Protein AF-A0AAE1GRI9-F1 (afdb_monomer_lite)

InterPro domains:
  IPR001873 Epithelial sodium channel [PF00858] (39-235)

Structure (mmCIF, N/CA/C/O backbone):
data_AF-A0AAE1GRI9-F1
#
_entry.id   AF-A0AAE1GRI9-F1
#
loop_
_a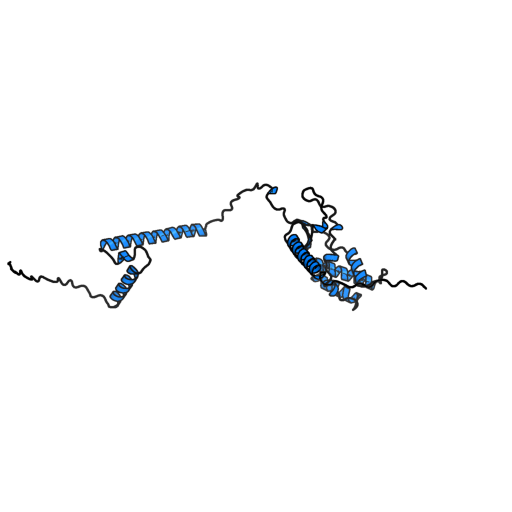tom_site.group_PDB
_atom_site.id
_atom_site.type_symbol
_atom_site.label_atom_id
_atom_site.label_alt_id
_atom_site.label_comp_id
_atom_site.label_asym_id
_atom_site.label_entity_id
_atom_site.label_seq_id
_atom_site.pdbx_PDB_ins_code
_atom_site.Cartn_x
_atom_site.Cartn_y
_atom_site.Cartn_z
_atom_site.occupancy
_atom_site.B_iso_or_equiv
_atom_site.auth_seq_id
_atom_site.auth_comp_id
_atom_site.auth_asym_id
_atom_site.auth_atom_id
_atom_site.pdbx_PDB_model_num
ATOM 1 N N . MET A 1 1 ? -82.410 37.259 65.490 1.00 34.84 1 MET A N 1
ATOM 2 C CA . MET A 1 1 ? -82.392 36.253 66.581 1.00 34.84 1 MET A CA 1
ATOM 3 C C . MET A 1 1 ? -80.928 35.938 66.866 1.00 34.84 1 MET A C 1
ATOM 5 O O . MET A 1 1 ? -80.253 35.545 65.931 1.00 34.84 1 MET A O 1
ATOM 9 N N . LYS A 1 2 ? -80.348 36.477 67.956 1.00 32.28 2 LYS A N 1
ATOM 10 C CA . LYS A 1 2 ? -80.101 35.791 69.258 1.00 32.28 2 LYS A CA 1
ATOM 11 C C . LYS A 1 2 ? -79.218 34.543 69.047 1.00 32.28 2 LYS A C 1
ATOM 13 O O . LYS A 1 2 ? -79.651 33.685 68.299 1.00 32.28 2 LYS A O 1
ATOM 18 N N . THR A 1 3 ? -78.012 34.342 69.590 1.00 33.47 3 THR A N 1
ATOM 19 C CA . THR A 1 3 ? -77.281 34.769 70.816 1.00 33.47 3 THR A CA 1
ATOM 20 C C . THR A 1 3 ? -75.838 34.220 70.656 1.00 33.47 3 THR A C 1
ATOM 22 O O . THR A 1 3 ? -75.689 33.159 70.067 1.00 33.47 3 THR A O 1
ATOM 25 N N . ALA A 1 4 ? -74.743 34.943 70.916 1.00 38.53 4 ALA A N 1
ATOM 26 C CA . ALA A 1 4 ? -74.095 35.268 72.199 1.00 38.53 4 ALA A CA 1
ATOM 27 C C . ALA A 1 4 ? -73.334 34.110 72.900 1.00 38.53 4 ALA A C 1
ATOM 29 O O . ALA A 1 4 ? -73.868 33.021 73.061 1.00 38.53 4 ALA A O 1
ATOM 30 N N . PHE A 1 5 ? -72.147 34.477 73.407 1.00 33.88 5 PHE A N 1
ATOM 31 C CA . PHE A 1 5 ? -71.415 34.011 74.599 1.00 33.88 5 PHE A CA 1
ATOM 32 C C . PHE A 1 5 ? -70.014 33.382 74.467 1.00 33.88 5 PHE A C 1
ATOM 34 O O . PHE A 1 5 ? -69.748 32.419 73.759 1.00 33.88 5 PHE A O 1
ATOM 41 N N . THR A 1 6 ? -69.136 34.027 75.231 1.00 41.62 6 THR A N 1
ATOM 42 C CA . THR A 1 6 ? -67.707 33.893 75.494 1.00 41.62 6 THR A CA 1
ATOM 43 C C . THR A 1 6 ? -67.390 32.734 76.449 1.00 41.62 6 THR A C 1
ATOM 45 O O . THR A 1 6 ? -68.240 32.371 77.256 1.00 41.62 6 THR A O 1
ATOM 48 N N . ASN A 1 7 ? -66.142 32.236 76.467 1.00 33.84 7 ASN A N 1
ATOM 49 C CA . ASN A 1 7 ? -65.236 32.395 77.623 1.00 33.84 7 ASN A CA 1
ATOM 50 C C . ASN A 1 7 ? -63.889 31.655 77.497 1.00 33.84 7 ASN A C 1
ATOM 52 O O . ASN A 1 7 ? -63.782 30.547 76.985 1.00 33.84 7 ASN A O 1
ATOM 56 N N . ASN A 1 8 ? -62.881 32.355 78.026 1.00 36.88 8 ASN A N 1
ATOM 57 C CA . ASN A 1 8 ? -61.507 31.985 78.362 1.00 36.88 8 ASN A CA 1
ATOM 58 C C . ASN A 1 8 ? -61.316 30.595 78.982 1.00 36.88 8 ASN A C 1
ATOM 60 O O . ASN A 1 8 ? -62.133 30.197 79.801 1.00 36.88 8 ASN A O 1
ATOM 64 N N . LEU A 1 9 ? -60.129 30.003 78.773 1.00 38.69 9 LEU A N 1
ATOM 65 C CA . LEU A 1 9 ? -59.354 29.333 79.831 1.00 38.69 9 LEU A CA 1
ATOM 66 C C . LEU A 1 9 ? -57.844 29.293 79.489 1.00 38.69 9 LEU A C 1
ATOM 68 O O . LEU A 1 9 ? -57.375 28.546 78.637 1.00 38.69 9 LEU A O 1
ATOM 72 N N . SER A 1 10 ? -57.113 30.146 80.213 1.00 33.69 10 SER A N 1
ATOM 73 C CA . SER A 1 10 ? -55.771 29.952 80.793 1.00 33.69 10 SER A CA 1
ATOM 74 C C . SER A 1 10 ? -54.582 29.505 79.924 1.00 33.69 10 SER A C 1
ATOM 76 O O . SER A 1 10 ? -54.292 28.329 79.723 1.00 33.69 10 SER A O 1
ATOM 78 N N . ARG A 1 11 ? -53.756 30.510 79.608 1.00 36.38 11 ARG A N 1
ATOM 79 C CA . ARG A 1 11 ? -52.310 30.437 79.358 1.00 36.38 11 ARG A CA 1
ATOM 80 C C . ARG A 1 11 ? -51.592 29.850 80.592 1.00 36.38 11 ARG A C 1
ATOM 82 O O . ARG A 1 11 ? -51.484 30.526 81.609 1.00 36.38 11 ARG A O 1
ATOM 89 N N . VAL A 1 12 ? -51.062 28.630 80.484 1.00 40.25 12 VAL A N 1
ATOM 90 C CA . VAL A 1 12 ? -50.095 28.052 81.439 1.00 40.25 12 VAL A CA 1
ATOM 91 C C . VAL A 1 12 ? -48.697 28.127 80.812 1.00 40.25 12 VAL A C 1
ATOM 93 O O . VAL A 1 12 ? -48.494 27.554 79.741 1.00 40.25 12 VAL A O 1
ATOM 96 N N . PRO A 1 13 ? -47.712 28.817 81.414 1.00 44.78 13 PRO A N 1
ATOM 97 C CA . PRO A 1 13 ? -46.336 28.771 80.949 1.00 44.78 13 PRO A CA 1
ATOM 98 C C . PRO A 1 13 ? -45.621 27.610 81.647 1.00 44.78 13 PRO A C 1
ATOM 100 O O . PRO A 1 13 ? -45.574 27.555 82.872 1.00 44.78 13 PRO A O 1
ATOM 103 N N . SER A 1 14 ? -45.020 26.683 80.900 1.00 34.31 14 SER A N 1
ATOM 104 C CA . SER A 1 14 ? -44.100 25.723 81.514 1.00 34.31 14 SER A CA 1
ATOM 105 C C . SER A 1 14 ? -42.937 25.373 80.591 1.00 34.31 14 SER A C 1
ATOM 107 O O . SER A 1 14 ? -43.039 24.556 79.686 1.00 34.31 14 SER A O 1
ATOM 109 N N . LYS A 1 15 ? -41.824 26.049 80.898 1.00 37.50 15 LYS A N 1
ATOM 110 C CA . LYS A 1 15 ? -40.441 25.558 80.871 1.00 37.50 15 LYS A CA 1
ATOM 111 C C . LYS A 1 15 ? -39.858 25.198 79.497 1.00 37.50 15 LYS A C 1
ATOM 113 O O . LYS A 1 15 ? -39.837 24.051 79.069 1.00 37.50 15 LYS A O 1
ATOM 118 N N . ARG A 1 16 ? -39.204 26.199 78.888 1.00 39.38 16 ARG A N 1
ATOM 119 C CA . ARG A 1 16 ? -38.030 25.967 78.032 1.00 39.38 16 ARG A CA 1
ATOM 120 C C . ARG A 1 16 ? -36.959 25.278 78.876 1.00 39.38 16 ARG A C 1
ATOM 122 O O . ARG A 1 16 ? -36.335 25.916 79.720 1.00 39.38 16 ARG A O 1
ATOM 129 N N . LEU A 1 17 ? -36.759 23.987 78.640 1.00 39.84 17 LEU A N 1
ATOM 130 C CA . LEU A 1 17 ? -35.569 23.281 79.088 1.00 39.84 17 LEU A CA 1
ATOM 131 C C . LEU A 1 17 ? -34.398 23.776 78.222 1.00 39.84 17 LEU A C 1
ATOM 133 O O . LEU A 1 17 ? -34.296 23.451 77.039 1.00 39.84 17 LEU A O 1
ATOM 137 N N . LEU A 1 18 ? -33.560 24.634 78.798 1.00 44.72 18 LEU A N 1
ATOM 138 C CA . LEU A 1 18 ? -32.264 25.012 78.243 1.00 44.72 18 LEU A CA 1
ATOM 139 C C . LEU A 1 18 ? -31.344 23.790 78.319 1.00 44.72 18 LEU A C 1
ATOM 141 O O . LEU A 1 18 ? -30.742 23.523 79.354 1.00 44.72 18 LEU A O 1
ATOM 145 N N . VAL A 1 19 ? -31.230 23.047 77.219 1.00 45.47 19 VAL A N 1
ATOM 146 C CA . VAL A 1 19 ? -30.091 22.149 77.019 1.00 45.47 19 VAL A CA 1
ATOM 147 C C . VAL A 1 19 ? -28.941 23.012 76.510 1.00 45.47 19 VAL A C 1
ATOM 149 O O . VAL A 1 19 ? -28.978 23.532 75.394 1.00 45.47 19 VAL A O 1
ATOM 152 N N . ALA A 1 20 ? -27.948 23.213 77.373 1.00 45.78 20 ALA A N 1
ATOM 153 C CA . ALA A 1 20 ? -26.703 23.894 77.062 1.00 45.78 20 ALA A CA 1
ATOM 154 C C . ALA A 1 20 ? -25.915 23.085 76.016 1.00 45.78 20 ALA A C 1
ATOM 156 O O . ALA A 1 20 ? -25.218 22.129 76.342 1.00 45.78 20 ALA A O 1
ATOM 157 N N . GLY A 1 21 ? -26.053 23.458 74.745 1.00 44.19 21 GLY A N 1
ATOM 158 C CA . GLY A 1 21 ? -25.201 22.989 73.657 1.00 44.19 21 GLY A CA 1
ATOM 159 C C . GLY A 1 21 ? -24.159 24.051 73.325 1.00 44.19 21 GLY A C 1
ATOM 160 O O . GLY A 1 21 ? -24.510 25.195 73.041 1.00 44.19 21 GLY A O 1
ATOM 161 N N . ILE A 1 22 ? -22.882 23.674 73.366 1.00 57.84 22 ILE A N 1
ATOM 162 C CA . ILE A 1 22 ? -21.733 24.485 72.943 1.00 57.84 22 ILE A CA 1
ATOM 163 C C . ILE A 1 22 ? -22.040 25.107 71.572 1.00 57.84 22 ILE A C 1
ATOM 165 O O . ILE A 1 22 ? -22.245 24.393 70.590 1.00 57.84 22 ILE A O 1
ATOM 169 N N . LEU A 1 23 ? -22.102 26.441 71.503 1.00 59.53 23 LEU A N 1
ATOM 170 C CA . LEU A 1 23 ? -22.376 27.157 70.258 1.00 59.53 23 LEU A CA 1
ATOM 171 C C . LEU A 1 23 ? -21.264 26.851 69.237 1.00 59.53 23 LEU A C 1
ATOM 173 O O . LEU A 1 23 ? -20.102 27.173 69.497 1.00 59.53 23 LEU A O 1
ATOM 177 N N . PRO A 1 24 ? -21.581 26.276 68.061 1.00 62.00 24 PRO A N 1
ATOM 178 C CA . PRO A 1 24 ? -20.570 25.946 67.068 1.00 62.00 24 PRO A CA 1
ATOM 179 C C . PRO A 1 24 ? -19.860 27.212 66.571 1.00 62.00 24 PRO A C 1
ATOM 181 O O . PRO A 1 24 ? -20.481 28.263 66.343 1.00 62.00 24 PRO A O 1
ATOM 184 N N . SER A 1 25 ? -18.541 27.114 66.387 1.00 76.44 25 SER A N 1
ATOM 185 C CA . SER A 1 25 ? -17.711 28.206 65.868 1.00 76.44 25 SER A CA 1
ATOM 186 C C . SER A 1 25 ? -18.260 28.726 64.529 1.00 76.44 25 SER A C 1
ATOM 188 O O . SER A 1 25 ? -18.946 28.006 63.796 1.00 76.44 25 SER A O 1
ATOM 190 N N . LYS A 1 26 ? -17.978 29.991 64.176 1.00 77.81 26 LYS A N 1
ATOM 191 C CA . LYS A 1 26 ? -18.446 30.593 62.905 1.00 77.81 26 LYS A CA 1
ATOM 192 C C . LYS A 1 26 ? -18.099 29.723 61.683 1.00 77.81 26 LYS A C 1
ATOM 194 O O . LYS A 1 26 ? -18.884 29.651 60.743 1.00 77.81 26 LYS A O 1
ATOM 199 N N . ARG A 1 27 ? -16.969 29.006 61.738 1.00 76.12 27 ARG A N 1
ATOM 200 C CA . ARG A 1 27 ? -16.514 28.071 60.697 1.00 76.12 27 ARG A CA 1
ATOM 201 C C . ARG A 1 27 ? -17.397 26.824 60.578 1.00 76.12 27 ARG A C 1
ATOM 203 O O . ARG A 1 27 ? -17.723 26.431 59.466 1.00 76.12 27 ARG A O 1
ATOM 210 N N . ILE A 1 28 ? -17.844 26.241 61.692 1.00 78.94 28 ILE A N 1
ATOM 211 C CA . ILE A 1 28 ? -18.720 25.055 61.679 1.00 78.94 28 ILE A CA 1
ATOM 212 C C . ILE A 1 28 ? -20.087 25.399 61.078 1.00 78.94 28 ILE A C 1
ATOM 214 O O . ILE A 1 28 ? -20.601 24.648 60.254 1.00 78.94 28 ILE A O 1
ATOM 218 N N . ARG A 1 29 ? -20.644 26.567 61.418 1.00 77.06 29 ARG A N 1
ATOM 219 C CA . ARG A 1 29 ? -21.897 27.048 60.811 1.00 77.06 29 ARG A CA 1
ATOM 220 C C . ARG A 1 29 ? -21.764 27.284 59.307 1.00 77.06 29 ARG A C 1
ATOM 222 O O . ARG A 1 29 ? -22.663 26.920 58.557 1.00 77.06 29 ARG A O 1
ATOM 229 N N . ALA A 1 30 ? -20.636 27.836 58.857 1.00 80.19 30 ALA A N 1
ATOM 230 C CA . ALA A 1 30 ? -20.363 27.991 57.430 1.00 80.19 30 ALA A CA 1
ATOM 231 C C . ALA A 1 30 ? -20.306 26.631 56.708 1.00 80.19 30 ALA A C 1
ATOM 233 O O . ALA A 1 30 ? -20.956 26.460 55.680 1.00 80.19 30 ALA A O 1
ATOM 234 N N . LEU A 1 31 ? -19.614 25.639 57.279 1.00 81.81 31 LEU A N 1
ATOM 235 C CA . LEU A 1 31 ? -19.540 24.283 56.721 1.00 81.81 31 LEU A CA 1
ATOM 236 C C . LEU A 1 31 ? -20.901 23.579 56.688 1.00 81.81 31 LEU A C 1
ATOM 238 O O . LEU A 1 31 ? -21.229 22.924 55.702 1.00 81.81 31 LEU A O 1
ATOM 242 N N . GLN A 1 32 ? -21.718 23.745 57.728 1.00 79.38 32 GLN A N 1
ATOM 243 C CA . GLN A 1 32 ? -23.078 23.200 57.767 1.00 79.38 32 GLN A CA 1
ATOM 244 C C . GLN A 1 32 ? -23.964 23.805 56.673 1.00 79.38 32 GLN A C 1
ATOM 246 O O . GLN A 1 32 ? -24.693 23.073 56.004 1.00 79.38 32 GLN A O 1
ATOM 251 N N . ASN A 1 33 ? -23.863 25.116 56.442 1.00 81.56 33 ASN A N 1
ATOM 252 C CA . ASN A 1 33 ? -24.608 25.791 55.380 1.00 81.56 33 ASN A CA 1
ATOM 253 C C . ASN A 1 33 ? -24.173 25.314 53.987 1.00 81.56 33 ASN A C 1
ATOM 255 O O . ASN A 1 33 ? -25.025 25.060 53.136 1.00 81.56 33 ASN A O 1
ATOM 259 N N . ILE A 1 34 ? -22.866 25.129 53.775 1.00 84.62 34 ILE A N 1
ATOM 260 C CA . ILE A 1 34 ? -22.319 24.587 52.523 1.00 84.62 34 ILE A CA 1
ATOM 261 C C . ILE A 1 34 ? -22.803 23.148 52.309 1.00 84.62 34 ILE A C 1
ATOM 263 O O . ILE A 1 34 ? -23.343 22.835 51.250 1.00 84.62 34 ILE A O 1
ATOM 267 N N . GLY A 1 35 ? -22.688 22.284 53.323 1.00 81.12 35 GLY A N 1
ATOM 268 C CA . GLY A 1 35 ? -23.145 20.895 53.244 1.00 81.12 35 GLY A CA 1
ATOM 269 C C . GLY A 1 35 ? -24.645 20.783 52.963 1.00 81.12 35 GLY A C 1
ATOM 270 O O . GLY A 1 35 ? -25.065 19.971 52.138 1.00 81.12 35 GLY A O 1
ATOM 271 N N . HIS A 1 36 ? -25.457 21.645 53.577 1.00 80.44 36 HIS A N 1
ATOM 272 C CA . HIS A 1 36 ? -26.894 21.707 53.318 1.00 80.44 36 HIS A CA 1
ATOM 273 C C . HIS A 1 36 ? -27.213 22.192 51.894 1.00 80.44 36 HIS A C 1
ATOM 275 O O . HIS A 1 36 ? -28.142 21.678 51.267 1.00 80.44 36 HIS A O 1
ATOM 281 N N . GLY A 1 37 ? -26.439 23.142 51.360 1.00 82.69 37 GLY A N 1
ATOM 282 C CA . GLY A 1 37 ? -26.530 23.561 49.960 1.00 82.69 37 GLY A CA 1
ATOM 283 C C . GLY A 1 37 ? -26.227 22.404 49.006 1.00 82.69 37 GLY A C 1
ATOM 284 O O . GLY A 1 37 ? -27.058 22.065 48.165 1.00 82.69 37 GLY A O 1
ATOM 285 N N . ILE A 1 38 ? -25.096 21.725 49.203 1.00 84.50 38 ILE A N 1
ATOM 286 C CA . ILE A 1 38 ? -24.682 20.584 48.375 1.00 84.50 38 ILE A CA 1
ATOM 287 C C . ILE A 1 38 ? -25.739 19.472 48.405 1.00 84.50 38 ILE A C 1
ATOM 289 O O . ILE A 1 38 ? -26.138 18.982 47.353 1.00 84.50 38 ILE A O 1
ATOM 293 N N . CYS A 1 39 ? -26.264 19.108 49.579 1.00 83.56 39 CYS A N 1
ATOM 294 C CA . CYS A 1 39 ? -27.285 18.061 49.671 1.00 83.56 39 CYS A CA 1
ATOM 295 C C . CYS A 1 39 ? -28.568 18.428 48.908 1.00 83.56 39 CYS A C 1
ATOM 297 O O . CYS A 1 39 ? -29.179 17.566 48.287 1.00 83.56 39 CYS A O 1
ATOM 299 N N . ASN A 1 40 ? -28.993 19.693 48.930 1.00 81.69 40 ASN A N 1
ATOM 300 C CA . ASN A 1 40 ? -30.268 20.085 48.326 1.00 81.69 40 ASN A CA 1
ATOM 301 C C . ASN A 1 40 ? -30.205 20.359 46.819 1.00 81.69 40 ASN A C 1
ATOM 303 O O . ASN A 1 40 ? -31.243 20.223 46.168 1.00 81.69 40 ASN A O 1
ATOM 307 N N . PHE A 1 41 ? -29.035 20.727 46.291 1.00 85.12 41 PHE A N 1
ATOM 308 C CA . PHE A 1 41 ? -28.852 21.109 44.884 1.00 85.12 41 PHE A CA 1
ATOM 309 C C . PHE A 1 41 ? -28.004 20.122 44.064 1.00 85.12 41 PHE A C 1
ATOM 311 O O . PHE A 1 41 ? -27.816 20.335 42.871 1.00 85.12 41 PHE A O 1
ATOM 318 N N . SER A 1 42 ? -27.490 19.046 44.667 1.00 86.50 42 SER A N 1
ATOM 319 C CA . SER A 1 42 ? -26.712 18.035 43.942 1.00 86.50 42 SER A CA 1
ATOM 320 C C . SER A 1 42 ? -27.580 17.176 43.016 1.00 86.50 42 SER A C 1
ATOM 322 O O . SER A 1 42 ? -28.715 16.826 43.346 1.00 86.50 42 SER A O 1
ATOM 324 N N . SER A 1 43 ? -27.005 16.784 41.877 1.00 89.12 43 SER A N 1
ATOM 325 C CA . SER A 1 43 ? -27.548 15.771 40.965 1.00 89.12 43 SER A CA 1
ATOM 326 C C . SER A 1 43 ? -27.311 14.334 41.450 1.00 89.12 43 SER A C 1
ATOM 328 O O . SER A 1 43 ? -27.870 13.398 40.880 1.00 89.12 43 SER A O 1
ATOM 330 N N . ILE A 1 44 ? -26.509 14.139 42.507 1.00 86.94 44 ILE A N 1
ATOM 331 C CA . ILE A 1 44 ? -26.239 12.820 43.091 1.00 86.94 44 ILE A CA 1
ATOM 332 C C . ILE A 1 44 ? -27.499 12.316 43.794 1.00 86.94 44 ILE A C 1
ATOM 334 O O . ILE A 1 44 ? -27.941 12.857 44.816 1.00 86.94 44 ILE A O 1
ATOM 338 N N . HIS A 1 45 ? -28.061 11.241 43.248 1.00 85.56 45 HIS A N 1
ATOM 339 C CA . HIS A 1 45 ? -29.223 10.572 43.812 1.00 85.56 45 HIS A CA 1
ATOM 340 C C . HIS A 1 45 ? -28.940 10.117 45.255 1.00 85.56 45 HIS A C 1
ATOM 342 O O . HIS A 1 45 ? -27.867 9.604 45.558 1.00 85.56 45 HIS A O 1
ATOM 348 N N . GLY A 1 46 ? -29.889 10.335 46.168 1.00 84.88 46 GLY A N 1
ATOM 349 C CA . GLY A 1 46 ? -29.725 10.006 47.590 1.00 84.88 46 GLY A CA 1
ATOM 350 C C . GLY A 1 46 ? -29.238 11.170 48.463 1.00 84.88 46 GLY A C 1
ATOM 351 O O . GLY A 1 46 ? -29.673 11.290 49.609 1.00 84.88 46 GLY A O 1
ATOM 352 N N . LEU A 1 47 ? -28.410 12.085 47.940 1.00 88.25 47 LEU A N 1
ATOM 353 C CA . LEU A 1 47 ? -27.741 13.108 48.763 1.00 88.25 47 LEU A CA 1
ATOM 354 C C . LEU A 1 47 ? -28.723 14.110 49.400 1.00 88.25 47 LEU A C 1
ATOM 356 O O . LEU A 1 47 ? -28.553 14.525 50.545 1.00 88.25 47 LEU A O 1
ATOM 360 N N . ARG A 1 48 ? -29.824 14.419 48.705 1.00 87.69 48 ARG A N 1
ATOM 361 C CA . ARG A 1 48 ? -30.925 15.259 49.214 1.00 87.69 48 ARG A CA 1
ATOM 362 C C . ARG A 1 48 ? -31.638 14.674 50.427 1.00 87.69 48 ARG A C 1
ATOM 364 O O . ARG A 1 48 ? -32.246 15.413 51.200 1.00 87.69 48 ARG A O 1
ATOM 371 N N . TYR A 1 49 ? -31.578 13.362 50.612 1.00 87.88 49 TYR A N 1
ATOM 372 C CA . TYR A 1 49 ? -32.217 12.701 51.743 1.00 87.88 49 TYR A CA 1
ATOM 373 C C . TYR A 1 49 ? -31.342 12.705 53.003 1.00 87.88 49 TYR A C 1
ATOM 375 O O . TYR A 1 49 ? -31.852 12.449 54.088 1.00 87.88 49 TYR A O 1
ATOM 383 N N . LEU A 1 50 ? -30.067 13.104 52.903 1.00 86.69 50 LEU A N 1
ATOM 384 C CA . LEU A 1 50 ? -29.208 13.337 54.070 1.00 86.69 50 LEU A CA 1
ATOM 385 C C . LEU A 1 50 ? -29.571 14.626 54.820 1.00 86.69 50 LEU A C 1
ATOM 387 O O . LEU A 1 50 ? -29.381 14.712 56.032 1.00 86.69 50 LEU A O 1
ATOM 391 N N . SER A 1 51 ? -30.127 15.626 54.125 1.00 82.88 51 SER A N 1
ATOM 392 C CA . SER A 1 51 ? -30.585 16.879 54.742 1.00 82.88 51 SER A CA 1
ATOM 393 C C . SER A 1 51 ? -32.038 16.814 55.234 1.00 82.88 51 SER A C 1
ATOM 395 O O . SER A 1 51 ? -32.445 17.627 56.068 1.00 82.88 51 SER A O 1
ATOM 397 N N . LYS A 1 52 ? -32.829 15.828 54.794 1.00 82.12 52 LYS A N 1
ATOM 398 C CA . LYS A 1 52 ? -34.276 15.724 55.063 1.00 82.12 52 LYS A CA 1
ATOM 399 C C . LYS A 1 52 ? -34.626 14.532 55.963 1.00 82.12 52 LYS A C 1
ATOM 401 O O . LYS A 1 52 ? -33.889 13.561 56.025 1.00 82.12 52 LYS A O 1
ATOM 406 N N . GLY A 1 53 ? -35.763 14.602 56.658 1.00 82.62 53 GLY A N 1
ATOM 407 C CA . GLY A 1 53 ? -36.299 13.484 57.449 1.00 82.62 53 GLY A CA 1
ATOM 408 C C . GLY A 1 53 ? -35.696 13.311 58.850 1.00 82.62 53 GLY A C 1
ATOM 409 O O . GLY A 1 53 ? -34.964 14.167 59.348 1.00 82.62 53 GLY A O 1
ATOM 410 N N . THR A 1 54 ? -36.061 12.204 59.502 1.00 90.38 54 THR A N 1
ATOM 411 C CA . THR A 1 54 ? -35.611 11.838 60.854 1.00 90.38 54 THR A CA 1
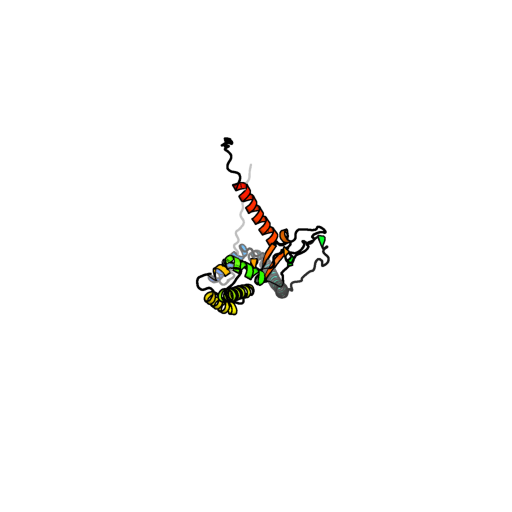ATOM 412 C C . THR A 1 54 ? -34.152 11.374 60.856 1.00 90.38 54 THR A C 1
ATOM 414 O O . THR A 1 54 ? -33.619 10.956 59.829 1.00 90.38 54 THR A O 1
ATOM 417 N N . THR A 1 55 ? -33.494 11.403 62.019 1.00 88.38 55 THR A N 1
ATOM 418 C CA . THR A 1 55 ? -32.095 10.955 62.167 1.00 88.38 55 THR A CA 1
ATOM 419 C C . THR A 1 55 ? -31.881 9.525 61.661 1.00 88.38 55 THR A C 1
ATOM 421 O O . THR A 1 55 ? -30.888 9.261 60.989 1.00 88.38 55 THR A O 1
ATOM 424 N N . LEU A 1 56 ? -32.844 8.627 61.906 1.00 91.19 56 LEU A N 1
ATOM 425 C CA . LEU A 1 56 ? -32.804 7.251 61.407 1.00 91.19 56 LEU A CA 1
ATOM 426 C C . LEU A 1 56 ? -32.882 7.193 59.876 1.00 91.19 56 LEU A C 1
ATOM 428 O O . LEU A 1 56 ? -32.091 6.495 59.250 1.00 91.19 56 LEU A O 1
ATOM 432 N N . ALA A 1 57 ? -33.789 7.959 59.262 1.00 89.12 57 ALA A N 1
ATOM 433 C CA . ALA A 1 57 ? -33.906 8.005 57.807 1.00 89.12 57 ALA A CA 1
ATOM 434 C C . ALA A 1 57 ? -32.611 8.518 57.159 1.00 89.12 57 ALA A C 1
ATOM 436 O O . ALA A 1 57 ? -32.128 7.928 56.196 1.00 89.12 57 ALA A O 1
ATOM 437 N N . ARG A 1 58 ? -32.003 9.567 57.727 1.00 90.19 58 ARG A N 1
ATOM 438 C CA . ARG A 1 58 ? -30.719 10.110 57.255 1.00 90.19 58 ARG A CA 1
ATOM 439 C C . ARG A 1 58 ? -29.591 9.084 57.345 1.00 90.19 58 ARG A C 1
ATOM 441 O O . ARG A 1 58 ? -28.800 8.978 56.415 1.00 90.19 58 ARG A O 1
ATOM 448 N N . PHE A 1 59 ? -29.539 8.315 58.434 1.00 92.25 59 PHE A N 1
ATOM 449 C CA . PHE A 1 59 ? -28.559 7.243 58.600 1.00 92.25 59 PHE A CA 1
ATOM 450 C C . PHE A 1 59 ? -28.736 6.138 57.551 1.00 92.25 59 PHE A C 1
ATOM 452 O O . PHE A 1 59 ? -27.768 5.762 56.895 1.00 92.25 59 PHE A O 1
ATOM 459 N N . MET A 1 60 ? -29.972 5.679 57.329 1.00 93.00 60 MET A N 1
ATOM 460 C CA . MET A 1 60 ? -30.276 4.663 56.313 1.00 93.00 60 MET A CA 1
ATOM 461 C C . MET A 1 60 ? -29.904 5.132 54.901 1.00 93.00 60 MET A C 1
ATOM 463 O O . MET A 1 60 ? -29.303 4.376 54.141 1.00 93.00 60 MET A O 1
ATOM 467 N N . TRP A 1 61 ? -30.193 6.392 54.562 1.00 93.44 61 TRP A N 1
ATOM 468 C CA . TRP A 1 61 ? -29.777 6.979 53.286 1.00 93.44 61 TRP A CA 1
ATOM 469 C C . TRP A 1 61 ? -28.258 7.105 53.164 1.00 93.44 61 TRP A C 1
ATOM 471 O O . TRP A 1 61 ? -27.712 6.807 52.105 1.00 93.44 61 TRP A O 1
ATOM 481 N N . GLY A 1 62 ? -27.564 7.485 54.238 1.00 92.38 62 GLY A N 1
ATOM 482 C CA . GLY A 1 62 ? -26.100 7.511 54.268 1.00 92.38 62 GLY A CA 1
ATOM 483 C C . GLY A 1 62 ? -25.489 6.136 54.023 1.00 92.38 62 GLY A C 1
ATOM 484 O O . GLY A 1 62 ? -24.579 6.011 53.205 1.00 92.38 62 GLY A O 1
ATOM 485 N N . LEU A 1 63 ? -26.038 5.101 54.661 1.00 95.06 63 LEU A N 1
ATOM 486 C CA . LEU A 1 63 ? -25.605 3.722 54.462 1.00 95.06 63 LEU A CA 1
ATOM 487 C C . LEU A 1 63 ? -25.855 3.252 53.022 1.00 95.06 63 LEU A C 1
ATOM 489 O O . LEU A 1 63 ? -24.963 2.675 52.408 1.00 95.06 63 LEU A O 1
ATOM 493 N N . ALA A 1 64 ? -27.030 3.542 52.459 1.00 94.38 64 ALA A N 1
ATOM 494 C CA . ALA A 1 64 ? -27.359 3.182 51.081 1.00 94.38 64 ALA A CA 1
ATOM 495 C C . ALA A 1 64 ? -26.416 3.850 50.065 1.00 94.38 64 ALA A C 1
ATOM 497 O O . ALA A 1 64 ? -25.904 3.182 49.167 1.00 94.38 64 ALA A O 1
ATOM 498 N N . ILE A 1 65 ? -26.131 5.147 50.239 1.00 94.44 65 ILE A N 1
ATOM 499 C CA . ILE A 1 65 ? -25.177 5.880 49.394 1.00 94.44 65 ILE A CA 1
ATOM 500 C C . ILE A 1 65 ? -23.787 5.255 49.513 1.00 94.44 65 ILE A C 1
ATOM 502 O O . ILE A 1 65 ? -23.159 4.982 48.491 1.00 94.44 65 ILE A O 1
ATOM 506 N N . PHE A 1 66 ? -23.329 4.972 50.734 1.00 95.12 66 PHE A N 1
ATOM 507 C CA . PHE A 1 66 ? -22.022 4.362 50.966 1.00 95.12 66 PHE A CA 1
ATOM 508 C C . PHE A 1 66 ? -21.896 2.996 50.279 1.00 95.12 66 PHE A C 1
ATOM 510 O O . PHE A 1 66 ? -20.966 2.792 49.503 1.00 95.12 66 PHE A O 1
ATOM 517 N N . ILE A 1 67 ? -22.873 2.103 50.473 1.00 96.62 67 ILE A N 1
ATOM 518 C CA . ILE A 1 67 ? -22.900 0.783 49.825 1.00 96.62 67 ILE A CA 1
ATOM 519 C C . ILE A 1 67 ? -22.890 0.929 48.299 1.00 96.62 67 ILE A C 1
ATOM 521 O O . ILE A 1 67 ? -22.115 0.253 47.624 1.00 96.62 67 ILE A O 1
ATOM 525 N N . SER A 1 68 ? -23.706 1.834 47.747 1.00 95.88 68 SER A N 1
ATOM 526 C CA . SER A 1 68 ? -23.771 2.051 46.296 1.00 95.88 68 SER A CA 1
ATOM 527 C C . SER A 1 68 ? -22.454 2.580 45.715 1.00 95.88 68 SER A C 1
ATOM 529 O O . SER A 1 68 ? -22.019 2.124 44.655 1.00 95.88 68 SER A O 1
ATOM 531 N N . ALA A 1 69 ? -21.773 3.485 46.425 1.00 95.31 69 ALA A N 1
ATOM 532 C CA . ALA A 1 69 ? -20.483 4.027 46.016 1.00 95.31 69 ALA A CA 1
ATOM 533 C C . ALA A 1 69 ? -19.394 2.947 46.057 1.00 95.31 69 ALA A C 1
ATOM 535 O O . ALA A 1 69 ? -18.662 2.780 45.081 1.00 95.31 69 ALA A O 1
ATOM 536 N N . SER A 1 70 ? -19.329 2.162 47.138 1.00 97.06 70 SER A N 1
ATOM 537 C CA . SER A 1 70 ? -18.392 1.041 47.260 1.00 97.06 70 SER A CA 1
ATOM 538 C C . SER A 1 70 ? -18.611 -0.013 46.174 1.00 97.06 70 SER A C 1
ATOM 540 O O . SER A 1 70 ? -17.646 -0.445 45.546 1.00 97.06 70 SER A O 1
ATOM 542 N N . ALA A 1 71 ? -19.867 -0.382 45.901 1.00 97.50 71 ALA A N 1
ATOM 543 C CA . ALA A 1 71 ? -20.199 -1.310 44.825 1.00 97.50 71 ALA A CA 1
ATOM 544 C C . ALA A 1 71 ? -19.755 -0.763 43.461 1.00 97.50 71 ALA A C 1
ATOM 546 O O . ALA A 1 71 ? -19.108 -1.475 42.701 1.00 97.50 71 ALA A O 1
ATOM 547 N N . THR A 1 72 ? -20.030 0.514 43.176 1.00 97.00 72 THR A N 1
ATOM 548 C CA . THR A 1 72 ? -19.643 1.161 41.911 1.00 97.00 72 THR A CA 1
ATOM 549 C C . THR A 1 72 ? -18.129 1.155 41.708 1.00 97.00 72 THR A C 1
ATOM 551 O O . THR A 1 72 ? -17.661 0.802 40.629 1.00 97.00 72 THR A O 1
ATOM 554 N N . VAL A 1 73 ? -17.352 1.498 42.741 1.00 97.75 73 VAL A N 1
ATOM 555 C CA . VAL A 1 73 ? -15.882 1.456 42.678 1.00 97.75 73 VAL A CA 1
ATOM 556 C C . VAL A 1 73 ? -15.386 0.027 42.442 1.00 97.75 73 VAL A C 1
ATOM 558 O O . VAL A 1 73 ? -14.519 -0.181 41.596 1.00 97.75 73 VAL A O 1
ATOM 561 N N . GLY A 1 74 ? -15.969 -0.962 43.128 1.00 97.75 74 GLY A N 1
ATOM 562 C CA . GLY A 1 74 ? -15.651 -2.375 42.912 1.00 97.75 74 GLY A CA 1
ATOM 563 C C . GLY A 1 74 ? -15.931 -2.829 41.476 1.00 97.75 74 GLY A C 1
ATOM 564 O O . GLY A 1 74 ? -15.050 -3.392 40.827 1.00 97.75 74 GLY A O 1
ATOM 565 N N . PHE A 1 75 ? -17.120 -2.522 40.948 1.00 97.88 75 PHE A N 1
ATOM 566 C CA . PHE A 1 75 ? -17.489 -2.829 39.563 1.00 97.88 75 PHE A CA 1
ATOM 567 C C . PHE A 1 75 ? -16.574 -2.139 38.553 1.00 97.88 75 PHE A C 1
ATOM 569 O O . PHE A 1 75 ? -16.150 -2.777 37.593 1.00 97.88 75 PHE A O 1
ATOM 576 N N . MET A 1 76 ? -16.220 -0.871 38.775 1.00 97.62 76 MET A N 1
ATOM 577 C CA . MET A 1 76 ? -15.282 -0.167 37.900 1.00 97.62 76 MET A CA 1
ATOM 578 C C . MET A 1 76 ? -13.893 -0.798 37.909 1.00 97.62 76 MET A C 1
ATOM 580 O O . MET A 1 76 ? -13.271 -0.883 36.855 1.00 97.62 76 MET A O 1
ATOM 584 N N . GLY A 1 77 ? -13.426 -1.304 39.053 1.00 97.38 77 GLY A N 1
ATOM 585 C CA . GLY A 1 77 ? -12.183 -2.071 39.121 1.00 97.38 77 GLY A CA 1
ATOM 586 C C . GLY A 1 77 ? -12.226 -3.331 38.252 1.00 97.38 77 GLY A C 1
ATOM 587 O O . GLY A 1 77 ? -11.300 -3.574 37.485 1.00 97.38 77 GLY A O 1
ATOM 588 N N . VAL A 1 78 ? -13.322 -4.094 38.318 1.00 96.50 78 VAL A N 1
ATOM 589 C CA . VAL A 1 78 ? -13.518 -5.306 37.499 1.00 96.50 78 VAL A CA 1
ATOM 590 C C . VAL A 1 78 ? -13.635 -4.978 36.008 1.00 96.50 78 VAL A C 1
ATOM 592 O O . VAL A 1 78 ? -13.066 -5.673 35.171 1.00 96.50 78 VAL A O 1
ATOM 595 N N . LEU A 1 79 ? -14.356 -3.914 35.650 1.00 96.12 79 LEU A N 1
ATOM 596 C CA . LEU A 1 79 ? -14.467 -3.477 34.256 1.00 96.12 79 LEU A CA 1
ATOM 597 C C . LEU A 1 79 ? -13.128 -2.978 33.714 1.00 96.12 79 LEU A C 1
ATOM 599 O O . LEU A 1 79 ? -12.788 -3.269 32.571 1.00 96.12 79 LEU A O 1
ATOM 603 N N . TRP A 1 80 ? -12.358 -2.260 34.533 1.00 96.94 80 TRP A N 1
ATOM 604 C CA . TRP A 1 80 ? -11.025 -1.803 34.162 1.00 96.94 80 TRP A CA 1
ATOM 605 C C . TRP A 1 80 ? -10.088 -2.974 33.894 1.00 96.94 80 TRP A C 1
ATOM 607 O O . TRP A 1 80 ? -9.399 -2.968 32.878 1.00 96.94 80 TRP A O 1
ATOM 617 N N . THR A 1 81 ? -10.073 -3.990 34.762 1.00 95.69 81 THR A N 1
ATOM 618 C CA . THR A 1 81 ? -9.242 -5.173 34.523 1.00 95.69 81 THR A CA 1
ATOM 619 C C . THR A 1 81 ? -9.687 -5.898 33.264 1.00 95.69 81 THR A C 1
ATOM 621 O O . THR A 1 81 ? -8.837 -6.168 32.429 1.00 95.69 81 THR A O 1
ATOM 624 N N . LEU A 1 82 ? -10.992 -6.112 33.062 1.00 93.25 82 LEU A N 1
ATOM 625 C CA . LEU A 1 82 ? -11.522 -6.734 31.844 1.00 93.25 82 LEU A CA 1
ATOM 626 C C . LEU A 1 82 ? -11.151 -5.957 30.571 1.00 93.25 82 LEU A C 1
ATOM 628 O O . LEU A 1 82 ? -10.848 -6.566 29.552 1.00 93.25 82 LEU A O 1
ATOM 632 N N . TYR A 1 83 ? -11.168 -4.625 30.619 1.00 92.75 83 TYR A N 1
ATOM 633 C CA . TYR A 1 83 ? -10.760 -3.781 29.498 1.00 92.75 83 TYR A CA 1
ATOM 634 C C . TYR A 1 83 ? -9.245 -3.834 29.261 1.00 92.75 83 TYR A C 1
ATOM 636 O O . TYR A 1 83 ? -8.802 -3.963 28.125 1.00 92.75 83 TYR A O 1
ATOM 644 N N . ALA A 1 84 ? -8.447 -3.757 30.327 1.00 94.25 84 ALA A N 1
ATOM 645 C CA . ALA A 1 84 ? -6.990 -3.736 30.245 1.00 94.25 84 ALA A CA 1
ATOM 646 C C . ALA A 1 84 ? -6.386 -5.099 29.872 1.00 94.25 84 ALA A C 1
ATOM 648 O O . ALA A 1 84 ? -5.312 -5.143 29.275 1.00 94.25 84 ALA A O 1
ATOM 649 N N . THR A 1 85 ? -7.048 -6.202 30.231 1.00 94.12 85 THR A N 1
ATOM 650 C CA . THR A 1 85 ? -6.613 -7.571 29.910 1.00 94.12 85 THR A CA 1
ATOM 651 C C . THR A 1 85 ? -7.396 -8.199 28.763 1.00 94.12 85 THR A C 1
ATOM 653 O O . THR A 1 85 ? -7.050 -9.297 28.329 1.00 94.12 85 THR A O 1
ATOM 656 N N . GLY A 1 86 ? -8.443 -7.529 28.277 1.00 88.00 86 GLY A N 1
ATOM 657 C CA . GLY A 1 86 ? -9.269 -8.011 27.183 1.00 88.00 86 GLY A CA 1
ATOM 658 C C . GLY A 1 86 ? -8.445 -8.180 25.913 1.00 88.00 86 GLY A C 1
ATOM 659 O O . GLY A 1 86 ? -7.835 -7.235 25.416 1.00 88.00 86 GLY A O 1
ATOM 660 N N . THR A 1 87 ? -8.432 -9.397 25.380 1.00 83.00 87 THR A N 1
ATOM 661 C CA . THR A 1 87 ? -7.827 -9.710 24.091 1.00 83.00 87 THR A CA 1
ATOM 662 C C . THR A 1 87 ? -8.822 -9.438 22.976 1.00 83.00 87 THR A C 1
ATOM 664 O O . THR A 1 87 ? -10.015 -9.719 23.089 1.00 83.00 87 THR A O 1
ATOM 667 N N . THR A 1 88 ? -8.337 -8.882 21.869 1.00 87.25 88 THR A N 1
ATOM 668 C CA . THR A 1 88 ? -9.158 -8.729 20.670 1.00 87.25 88 THR A CA 1
ATOM 669 C C . THR A 1 88 ? -9.437 -10.105 20.077 1.00 87.25 88 THR A C 1
ATOM 671 O O . THR A 1 88 ? -8.548 -10.737 19.507 1.00 87.25 88 THR A O 1
ATOM 674 N N . GLU A 1 89 ? -10.684 -10.554 20.181 1.00 86.69 89 GLU A N 1
ATOM 675 C CA . GLU A 1 89 ? -11.135 -11.799 19.566 1.00 86.69 89 GLU A CA 1
ATOM 676 C C . GLU A 1 89 ? -11.440 -11.580 18.082 1.00 86.69 89 GLU A C 1
ATOM 678 O O . GLU A 1 89 ? -12.337 -10.816 17.710 1.00 86.69 89 GLU A O 1
ATOM 683 N N . VAL A 1 90 ? -10.713 -12.278 17.211 1.00 88.69 90 VAL A N 1
ATOM 684 C CA . VAL A 1 90 ? -10.982 -12.263 15.770 1.00 88.69 90 VAL A CA 1
ATOM 685 C C . VAL A 1 90 ? -11.942 -13.400 15.439 1.00 88.69 90 VAL A C 1
ATOM 687 O O . VAL A 1 90 ? -11.600 -14.577 15.538 1.00 88.69 90 VAL A O 1
ATOM 690 N N . ARG A 1 91 ? -13.157 -13.054 15.006 1.00 86.06 91 ARG A N 1
ATOM 691 C CA . ARG A 1 91 ? -14.147 -14.025 14.526 1.00 86.06 91 ARG A CA 1
ATOM 692 C C . ARG A 1 91 ? -14.144 -14.097 13.005 1.00 86.06 91 ARG A C 1
ATOM 694 O O . ARG A 1 91 ? -14.446 -13.119 12.328 1.00 86.06 91 ARG A O 1
ATOM 701 N N . ILE A 1 92 ? -13.870 -15.283 12.467 1.00 87.19 92 ILE A N 1
ATOM 702 C CA . ILE A 1 92 ? -14.003 -15.561 11.036 1.00 87.19 92 ILE A CA 1
ATOM 703 C C . ILE A 1 92 ? -15.471 -15.893 10.752 1.00 87.19 92 ILE A C 1
ATOM 705 O O . ILE A 1 92 ? -15.954 -16.955 11.134 1.00 87.19 92 ILE A O 1
ATOM 709 N N . LEU A 1 93 ? -16.190 -14.976 10.101 1.00 81.19 93 LEU A N 1
ATOM 710 C CA . LEU A 1 93 ? -17.614 -15.154 9.780 1.00 81.19 93 LEU A CA 1
ATOM 711 C C . LEU A 1 93 ? -17.844 -16.211 8.693 1.00 81.19 93 LEU A C 1
ATOM 713 O O . LEU A 1 93 ? -18.816 -16.956 8.747 1.00 81.19 93 LEU A O 1
ATOM 717 N N . SER A 1 94 ? -16.950 -16.283 7.706 1.00 80.94 94 SER A N 1
ATOM 718 C CA . SER A 1 94 ? -16.960 -17.323 6.679 1.00 80.94 94 SER A CA 1
ATOM 719 C C . SER A 1 94 ? -15.611 -17.381 5.971 1.00 80.94 94 SER A C 1
ATOM 721 O O . SER A 1 94 ? -15.051 -16.351 5.600 1.00 80.94 94 SER A O 1
ATOM 723 N N . THR A 1 95 ? -15.106 -18.593 5.749 1.00 77.75 95 THR A N 1
ATOM 724 C CA . THR A 1 95 ? -13.971 -18.869 4.851 1.00 77.75 95 THR A CA 1
ATOM 725 C C . THR A 1 95 ? -14.425 -19.302 3.457 1.00 77.75 95 THR A C 1
ATOM 727 O O . THR A 1 95 ? -13.598 -19.480 2.568 1.00 77.75 95 THR A O 1
ATOM 730 N N . ARG A 1 96 ? -15.736 -19.486 3.258 1.00 77.31 96 ARG A N 1
ATOM 731 C CA . ARG A 1 96 ? -16.341 -20.026 2.035 1.00 77.31 96 ARG A CA 1
ATOM 732 C C . ARG A 1 96 ? -17.355 -19.036 1.486 1.00 77.31 96 ARG A C 1
ATOM 734 O O . ARG A 1 96 ? -18.556 -19.289 1.481 1.00 77.31 96 ARG A O 1
ATOM 741 N N . VAL A 1 97 ? -16.856 -17.880 1.072 1.00 79.06 97 VAL A N 1
ATOM 742 C CA . VAL A 1 97 ? -17.631 -16.959 0.238 1.00 79.06 97 VAL A CA 1
ATOM 743 C C . VAL A 1 97 ? -17.456 -17.425 -1.207 1.00 79.06 97 VAL A C 1
ATOM 745 O O . VAL A 1 97 ? -16.322 -17.722 -1.597 1.00 79.06 97 VAL A O 1
ATOM 748 N N . PRO A 1 98 ? -18.534 -17.555 -1.993 1.00 81.50 98 PRO A N 1
ATOM 749 C CA . PRO A 1 98 ? -18.401 -17.947 -3.384 1.00 81.50 98 PRO A CA 1
ATOM 750 C C . PRO A 1 98 ? -17.576 -16.920 -4.167 1.00 81.50 98 PRO A C 1
ATOM 752 O O . PRO A 1 98 ? -17.656 -15.715 -3.940 1.00 81.50 98 PRO A O 1
ATOM 755 N N . VAL A 1 99 ? -16.782 -17.414 -5.116 1.00 75.69 99 VAL A N 1
ATOM 756 C CA . VAL A 1 99 ? -15.841 -16.594 -5.897 1.00 75.69 99 VAL A CA 1
ATOM 757 C C . VAL A 1 99 ? -16.562 -15.533 -6.737 1.00 75.69 99 VAL A C 1
ATOM 759 O O . VAL A 1 99 ? -16.015 -14.458 -6.948 1.00 75.69 99 VAL A O 1
ATOM 762 N N . TYR A 1 100 ? -17.801 -15.798 -7.163 1.00 78.81 100 TYR A N 1
ATOM 763 C CA . TYR A 1 100 ? -18.600 -14.869 -7.968 1.00 78.81 100 TYR A CA 1
ATOM 764 C C . TYR A 1 100 ? -19.103 -13.637 -7.194 1.00 78.81 100 TYR A C 1
ATOM 766 O O . TYR A 1 100 ? -19.430 -12.636 -7.823 1.00 78.81 100 TYR A O 1
ATOM 774 N N . ASP A 1 101 ? -19.117 -13.672 -5.856 1.00 82.38 101 ASP A N 1
ATOM 775 C CA . ASP A 1 101 ? -19.538 -12.536 -5.017 1.00 82.38 101 ASP A CA 1
ATOM 776 C C . ASP A 1 101 ? -18.373 -11.591 -4.670 1.00 82.38 101 ASP A C 1
ATOM 778 O O . ASP A 1 101 ? -18.547 -10.612 -3.939 1.00 82.38 101 ASP A O 1
ATOM 782 N N . ARG A 1 102 ? -17.154 -11.878 -5.147 1.00 83.81 102 ARG A N 1
ATOM 783 C CA . ARG A 1 102 ? -15.966 -11.063 -4.872 1.00 83.81 102 ARG A CA 1
ATOM 784 C C . ARG A 1 102 ? -15.531 -10.334 -6.139 1.00 83.81 102 ARG A C 1
ATOM 786 O O . ARG A 1 102 ? -15.396 -10.977 -7.179 1.00 83.81 102 ARG A O 1
ATOM 793 N N . PRO A 1 103 ? -15.256 -9.018 -6.062 1.00 87.69 103 PRO A N 1
ATOM 794 C CA . PRO A 1 103 ? -14.652 -8.328 -7.186 1.00 87.69 103 PRO A CA 1
ATOM 795 C C . PRO A 1 103 ? -13.309 -8.987 -7.481 1.00 87.69 103 PRO A C 1
ATOM 797 O O . PRO A 1 103 ? -12.544 -9.317 -6.566 1.00 87.69 103 PRO A O 1
ATOM 800 N N . PHE A 1 104 ? -13.033 -9.195 -8.763 1.00 89.12 104 PHE A N 1
ATOM 801 C CA . PHE A 1 104 ? -11.721 -9.659 -9.171 1.00 89.12 104 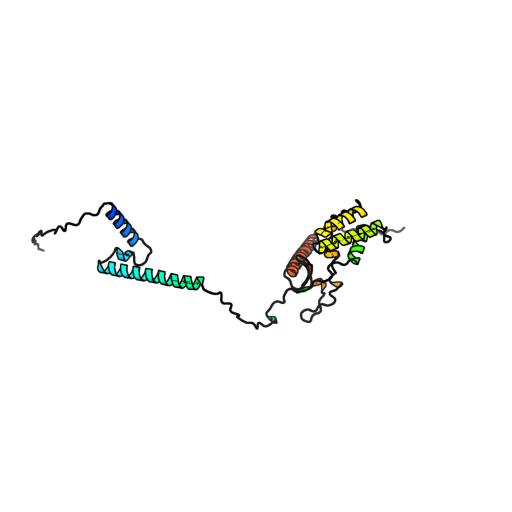PHE A CA 1
ATOM 802 C C . PHE A 1 104 ? -10.668 -8.643 -8.705 1.00 89.12 104 PHE A C 1
ATOM 804 O O . PHE A 1 104 ? -10.947 -7.441 -8.706 1.00 89.12 104 PHE A O 1
ATOM 811 N N . PRO A 1 105 ? -9.488 -9.080 -8.244 1.00 91.19 105 PRO A N 1
ATOM 812 C CA . PRO A 1 105 ? -8.469 -8.154 -7.779 1.00 91.19 105 PRO A CA 1
ATOM 813 C C . PRO A 1 105 ? -7.818 -7.401 -8.944 1.00 91.19 105 PRO A C 1
ATOM 815 O O . PRO A 1 105 ? -7.938 -7.779 -10.111 1.00 91.19 105 PRO A O 1
ATOM 818 N N . ALA A 1 106 ? -7.068 -6.357 -8.603 1.00 92.00 106 ALA A N 1
ATOM 819 C CA . ALA A 1 106 ? -6.112 -5.767 -9.525 1.00 92.00 106 ALA A CA 1
ATOM 820 C C . ALA A 1 106 ? -4.954 -6.745 -9.773 1.00 92.00 106 ALA A C 1
ATOM 822 O O . ALA A 1 106 ? -4.389 -7.294 -8.823 1.00 92.00 106 ALA A O 1
ATOM 823 N N . VAL A 1 107 ? -4.579 -6.937 -11.037 1.00 91.56 107 VAL A N 1
ATOM 824 C CA . VAL A 1 107 ? -3.474 -7.819 -11.434 1.00 91.56 107 VAL A CA 1
ATOM 825 C C . VAL A 1 107 ? -2.349 -6.978 -12.009 1.00 91.56 107 VAL A C 1
ATOM 827 O O . VAL A 1 107 ? -2.534 -6.310 -13.021 1.00 91.56 107 VAL A O 1
ATOM 830 N N . TYR A 1 108 ? -1.182 -7.040 -11.373 1.00 90.94 108 TYR A N 1
ATOM 831 C CA . TYR A 1 108 ? 0.036 -6.383 -11.832 1.00 90.94 108 TYR A CA 1
ATOM 832 C C . TYR A 1 108 ? 0.924 -7.411 -12.518 1.00 90.94 108 TYR A C 1
ATOM 834 O O . TYR A 1 108 ? 1.285 -8.423 -11.917 1.00 90.94 108 TYR A O 1
ATOM 842 N N . ILE A 1 109 ? 1.290 -7.139 -13.763 1.00 89.75 109 ILE A N 1
ATOM 843 C CA . ILE A 1 109 ? 2.240 -7.943 -14.519 1.00 89.75 109 ILE A CA 1
ATOM 844 C C . ILE A 1 109 ? 3.441 -7.049 -14.812 1.00 89.75 109 ILE A C 1
ATOM 846 O O . ILE A 1 109 ? 3.341 -6.057 -15.534 1.00 89.75 109 ILE A O 1
ATOM 850 N N . CYS A 1 110 ? 4.581 -7.396 -14.223 1.00 87.00 110 CYS A N 1
ATOM 851 C CA . CYS A 1 110 ? 5.827 -6.653 -14.358 1.00 87.00 110 CYS A CA 1
ATOM 852 C C . CYS A 1 110 ? 6.835 -7.544 -15.101 1.00 87.00 110 CYS A C 1
ATOM 854 O O . CYS A 1 110 ? 7.089 -8.666 -14.655 1.00 87.00 110 CYS A O 1
ATOM 856 N N . PRO A 1 111 ? 7.404 -7.097 -16.228 1.00 83.75 111 PRO A N 1
ATOM 857 C CA . PRO A 1 111 ? 8.445 -7.829 -16.913 1.00 83.75 111 PRO A CA 1
ATOM 858 C C . PRO A 1 111 ? 9.720 -7.780 -16.070 1.00 83.75 111 PRO A C 1
ATOM 860 O O . PRO A 1 111 ? 10.077 -6.755 -15.491 1.00 83.75 111 PRO A O 1
ATOM 863 N N . GLN A 1 112 ? 10.436 -8.901 -16.029 1.00 77.44 112 GLN A N 1
ATOM 864 C CA . GLN A 1 112 ? 11.726 -8.979 -15.344 1.00 77.44 112 GLN A CA 1
ATOM 865 C C . GLN A 1 112 ? 12.793 -8.119 -16.042 1.00 77.44 112 GLN A C 1
ATOM 867 O O . GLN A 1 112 ? 13.705 -7.603 -15.399 1.00 77.44 112 GLN A O 1
ATOM 872 N N . VAL A 1 113 ? 12.669 -7.951 -17.362 1.00 75.44 113 VAL A N 1
ATOM 873 C CA . VAL A 1 113 ? 13.498 -7.032 -18.143 1.00 75.44 113 VAL A CA 1
ATOM 874 C C . VAL A 1 113 ? 12.845 -5.656 -18.109 1.00 75.44 113 VAL A C 1
ATOM 876 O O . VAL A 1 113 ? 11.853 -5.417 -18.789 1.00 75.44 113 VAL A O 1
ATOM 879 N N . THR A 1 114 ? 13.404 -4.750 -17.316 1.00 69.00 114 THR A N 1
ATOM 880 C CA . THR A 1 114 ? 12.914 -3.370 -17.168 1.00 69.00 114 THR A CA 1
ATOM 881 C C . THR A 1 114 ? 13.572 -2.392 -18.143 1.00 69.00 114 THR A C 1
ATOM 883 O O . THR A 1 114 ? 13.113 -1.260 -18.266 1.00 69.00 114 THR A O 1
ATOM 886 N N . PHE A 1 115 ? 14.630 -2.824 -18.842 1.00 76.50 115 PHE A N 1
ATOM 887 C CA . PHE A 1 115 ? 15.424 -1.988 -19.738 1.00 76.50 115 PHE A CA 1
ATOM 888 C C . PHE A 1 115 ? 15.786 -2.719 -21.036 1.00 76.50 115 PHE A C 1
ATOM 890 O O . PHE A 1 115 ? 16.518 -3.713 -21.029 1.00 76.50 115 PHE A O 1
ATOM 897 N N . GLN A 1 116 ? 15.301 -2.210 -22.167 1.00 78.81 116 GLN A N 1
ATOM 898 C CA . GLN A 1 116 ? 15.629 -2.717 -23.496 1.00 78.81 116 GLN A CA 1
ATOM 899 C C . GLN A 1 116 ? 16.802 -1.943 -24.108 1.00 78.81 116 GLN A C 1
ATOM 901 O O . GLN A 1 116 ? 16.618 -0.948 -24.803 1.00 78.81 116 GLN A O 1
ATOM 906 N N . LEU A 1 117 ? 18.018 -2.457 -23.912 1.00 80.25 117 LEU A N 1
ATOM 907 C CA . LEU A 1 117 ? 19.267 -1.857 -24.399 1.00 80.25 117 LEU A CA 1
ATOM 908 C C . LEU A 1 117 ? 19.213 -1.418 -25.874 1.00 80.25 117 LEU A C 1
ATOM 910 O O . LEU A 1 117 ? 19.604 -0.303 -26.211 1.00 80.25 117 LEU A O 1
ATOM 914 N N . ASN A 1 118 ? 18.713 -2.283 -26.758 1.00 81.75 118 ASN A N 1
ATOM 915 C CA . ASN A 1 118 ? 18.665 -1.999 -28.193 1.00 81.75 118 ASN A CA 1
ATOM 916 C C . ASN A 1 118 ? 17.622 -0.933 -28.548 1.00 81.75 118 ASN A C 1
ATOM 918 O O . ASN A 1 118 ? 17.911 -0.065 -29.369 1.00 81.75 118 ASN A O 1
ATOM 922 N N . ALA A 1 119 ? 16.442 -0.973 -27.921 1.00 79.38 119 ALA A N 1
ATOM 923 C CA . ALA A 1 119 ? 15.402 0.030 -28.136 1.00 79.38 119 ALA A CA 1
ATOM 924 C C . ALA A 1 119 ? 15.883 1.402 -27.651 1.00 79.38 119 ALA A C 1
ATOM 926 O O . ALA A 1 119 ? 15.849 2.366 -28.413 1.00 79.38 119 ALA A O 1
ATOM 927 N N . THR A 1 120 ? 16.456 1.459 -26.446 1.00 78.88 120 THR A N 1
ATOM 928 C CA . THR A 1 120 ? 17.079 2.668 -25.902 1.00 78.88 120 THR A CA 1
ATOM 929 C C . THR A 1 120 ? 18.134 3.224 -26.853 1.00 78.88 120 THR A C 1
ATOM 931 O O . THR A 1 120 ? 18.087 4.399 -27.203 1.00 78.88 120 THR A O 1
ATOM 934 N N . ARG A 1 121 ? 19.059 2.388 -27.339 1.00 81.69 121 ARG A N 1
ATOM 935 C CA . ARG A 1 121 ? 20.111 2.827 -28.269 1.00 81.69 121 ARG A CA 1
ATOM 936 C C . ARG A 1 121 ? 19.554 3.423 -29.558 1.00 81.69 121 ARG A C 1
ATOM 938 O O . ARG A 1 121 ? 19.992 4.495 -29.960 1.00 81.69 121 ARG A O 1
ATOM 945 N N . GLN A 1 122 ? 18.582 2.767 -30.190 1.00 80.56 122 GLN A N 1
ATOM 946 C CA . GLN A 1 122 ? 17.965 3.279 -31.421 1.00 80.56 122 GLN A CA 1
ATOM 947 C C . GLN A 1 122 ? 17.275 4.629 -31.201 1.00 80.56 122 GLN A C 1
ATOM 949 O O . GLN A 1 122 ? 17.344 5.519 -32.048 1.00 80.56 122 GLN A O 1
ATOM 954 N N . MET A 1 123 ? 16.628 4.798 -30.051 1.00 75.25 123 MET A N 1
ATOM 955 C CA . MET A 1 123 ? 15.974 6.051 -29.694 1.00 75.25 123 MET A CA 1
ATOM 956 C C . MET A 1 123 ? 16.970 7.177 -29.451 1.00 75.25 123 MET A C 1
ATOM 958 O O . MET A 1 123 ? 16.784 8.273 -29.975 1.00 75.25 123 MET A O 1
ATOM 962 N N . LEU A 1 124 ? 18.042 6.890 -28.716 1.00 78.31 124 LEU A N 1
ATOM 963 C CA . LEU A 1 124 ? 19.132 7.825 -28.462 1.00 78.31 124 LEU A CA 1
ATOM 964 C C . LEU A 1 124 ? 19.787 8.290 -29.770 1.00 78.31 124 LEU A C 1
ATOM 966 O O . LEU A 1 124 ? 19.973 9.489 -29.960 1.00 78.31 124 LEU A O 1
ATOM 970 N N . ILE A 1 125 ? 20.046 7.370 -30.706 1.00 81.38 125 ILE A N 1
ATOM 971 C CA . ILE A 1 125 ? 20.547 7.693 -32.055 1.00 81.38 125 ILE A CA 1
ATOM 972 C C . ILE A 1 125 ? 19.592 8.657 -32.770 1.00 81.38 125 ILE A C 1
ATOM 974 O O . ILE A 1 125 ? 20.030 9.668 -33.315 1.00 81.38 125 ILE A O 1
ATOM 978 N N . LYS A 1 126 ? 18.281 8.384 -32.728 1.00 80.94 126 LYS A N 1
ATOM 979 C CA . LYS A 1 126 ? 17.264 9.234 -33.362 1.00 80.94 126 LYS A CA 1
ATOM 980 C C . LYS A 1 126 ? 17.183 10.627 -32.728 1.00 80.94 126 LYS A C 1
ATOM 982 O O . LYS A 1 126 ? 17.065 11.608 -33.453 1.00 80.94 126 LYS A O 1
ATOM 987 N N . GLN A 1 127 ? 17.216 10.725 -31.401 1.00 74.62 127 GLN A N 1
ATOM 988 C CA . GLN A 1 127 ? 17.094 12.003 -30.693 1.00 74.62 127 GLN A CA 1
ATOM 989 C C . GLN A 1 127 ? 18.331 12.880 -30.826 1.00 74.62 127 GLN A C 1
ATOM 991 O O . GLN A 1 127 ? 18.208 14.083 -31.029 1.00 74.62 127 GLN A O 1
ATOM 996 N N . MET A 1 128 ? 19.513 12.273 -30.748 1.00 74.12 128 MET A N 1
ATOM 997 C CA . MET A 1 128 ? 20.780 12.978 -30.932 1.00 74.12 128 MET A CA 1
ATOM 998 C C . MET A 1 128 ? 21.100 13.222 -32.414 1.00 74.12 128 MET A C 1
ATOM 1000 O O . MET A 1 128 ? 22.161 13.755 -32.728 1.00 74.12 128 MET A O 1
ATOM 1004 N N . ASN A 1 129 ? 20.181 12.853 -33.318 1.00 76.81 129 ASN A N 1
ATOM 1005 C CA . ASN A 1 129 ? 20.312 1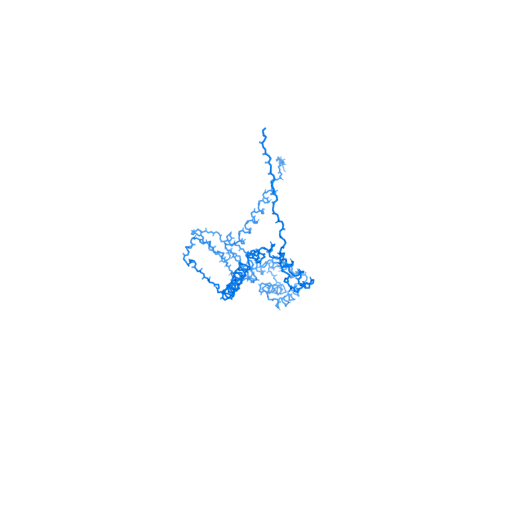2.988 -34.765 1.00 76.81 129 ASN A CA 1
ATOM 1006 C C . ASN A 1 129 ? 21.641 12.408 -35.285 1.00 76.81 129 ASN A C 1
ATOM 1008 O O . ASN A 1 129 ? 22.316 13.003 -36.126 1.00 76.81 129 ASN A O 1
ATOM 1012 N N . LEU A 1 130 ? 22.036 11.261 -34.725 1.00 79.00 130 LEU A N 1
ATOM 1013 C CA . LEU A 1 130 ? 23.273 10.576 -35.076 1.00 79.00 130 LEU A CA 1
ATOM 1014 C C . LEU A 1 130 ? 23.089 9.774 -36.365 1.00 79.00 130 LEU A C 1
ATOM 1016 O O . LEU A 1 130 ? 22.023 9.218 -36.644 1.00 79.00 130 LEU A O 1
ATOM 1020 N N . THR A 1 131 ? 24.154 9.687 -37.152 1.00 77.69 131 THR A N 1
ATOM 1021 C CA . THR A 1 131 ? 24.187 8.865 -38.360 1.00 77.69 131 THR A CA 1
ATOM 1022 C C . THR A 1 131 ? 24.261 7.378 -38.020 1.00 77.69 131 THR A C 1
ATOM 1024 O O . THR A 1 131 ? 24.771 6.975 -36.980 1.00 77.69 131 THR A O 1
ATOM 1027 N N . HIS A 1 132 ? 23.797 6.524 -38.940 1.00 70.12 132 HIS A N 1
ATOM 1028 C CA . HIS A 1 132 ? 23.900 5.065 -38.787 1.00 70.12 132 HIS A CA 1
ATOM 1029 C C . HIS A 1 132 ? 25.363 4.565 -38.790 1.00 70.12 132 HIS A C 1
ATOM 1031 O O . HIS A 1 132 ? 25.649 3.452 -38.353 1.00 70.12 132 HIS A O 1
ATOM 1037 N N . GLN A 1 133 ? 26.293 5.383 -39.292 1.00 81.06 133 GLN A N 1
ATOM 1038 C CA . GLN A 1 133 ? 27.729 5.216 -39.088 1.00 81.06 133 GLN A CA 1
ATOM 1039 C C . GLN A 1 133 ? 28.134 6.088 -37.900 1.00 81.06 133 GLN A C 1
ATOM 1041 O O . GLN A 1 133 ? 28.162 7.311 -38.028 1.00 81.06 133 GLN A O 1
ATOM 1046 N N . LEU A 1 134 ? 28.380 5.452 -36.755 1.00 82.00 134 LEU A N 1
ATOM 1047 C CA . LEU A 1 134 ? 28.806 6.116 -35.527 1.00 82.00 134 LEU A CA 1
ATOM 1048 C C . LEU A 1 134 ? 30.335 6.167 -35.490 1.00 82.00 134 LEU A C 1
ATOM 1050 O O . LEU A 1 134 ? 31.007 5.175 -35.779 1.00 82.00 134 LEU A O 1
ATOM 1054 N N . SER A 1 135 ? 30.888 7.317 -35.125 1.00 84.50 135 SER A N 1
ATOM 1055 C CA . SER A 1 135 ? 32.290 7.429 -34.728 1.00 84.50 135 SER A CA 1
ATOM 1056 C C . SER A 1 135 ? 32.531 6.725 -33.388 1.00 84.50 135 SER A C 1
ATOM 1058 O O . SER A 1 135 ? 31.609 6.513 -32.600 1.00 84.50 135 SER A O 1
ATOM 1060 N N . SER A 1 136 ? 33.791 6.407 -33.084 1.00 83.31 136 SER A N 1
ATOM 1061 C CA . SER A 1 136 ? 34.158 5.767 -31.813 1.00 83.31 136 SER A CA 1
ATOM 1062 C C . SER A 1 136 ? 33.753 6.594 -30.585 1.00 83.31 136 SER A C 1
ATOM 1064 O O . SER A 1 136 ? 33.396 6.027 -29.557 1.00 83.31 136 SER A O 1
ATOM 1066 N N . ALA A 1 137 ? 33.780 7.927 -30.688 1.00 79.62 137 ALA A N 1
ATOM 1067 C CA . ALA A 1 137 ? 33.333 8.825 -29.622 1.00 79.62 137 ALA A CA 1
ATOM 1068 C C . ALA A 1 137 ? 31.806 8.767 -29.433 1.00 79.62 137 ALA A C 1
ATOM 1070 O O . ALA A 1 137 ? 31.319 8.692 -28.308 1.00 79.62 137 ALA A O 1
ATOM 1071 N N . GLU A 1 138 ? 31.038 8.721 -30.527 1.00 81.31 138 GLU A N 1
ATOM 1072 C CA . GLU A 1 138 ? 29.574 8.608 -30.470 1.00 81.31 138 GLU A CA 1
ATOM 1073 C C . GLU A 1 138 ? 29.121 7.245 -29.934 1.00 81.31 138 GLU A C 1
ATOM 1075 O O . GLU A 1 138 ? 28.159 7.177 -29.169 1.00 81.31 138 GLU A O 1
ATOM 1080 N N . GLU A 1 139 ? 29.822 6.162 -30.279 1.00 84.62 139 GLU A N 1
ATOM 1081 C CA . GLU A 1 139 ? 29.541 4.826 -29.746 1.00 84.62 139 GLU A CA 1
ATOM 1082 C C . GLU A 1 139 ? 29.839 4.736 -28.238 1.00 84.62 139 GLU A C 1
ATOM 1084 O O . GLU A 1 139 ? 29.012 4.235 -27.466 1.00 84.62 139 GLU A O 1
ATOM 1089 N N . ASN A 1 140 ? 30.973 5.290 -27.796 1.00 82.81 140 ASN A N 1
ATOM 1090 C CA . ASN A 1 140 ? 31.342 5.353 -26.379 1.00 82.81 140 ASN A CA 1
ATOM 1091 C C . ASN A 1 140 ? 30.381 6.231 -25.571 1.00 82.81 140 ASN A C 1
ATOM 1093 O O . ASN A 1 140 ? 29.940 5.829 -24.488 1.00 82.81 140 ASN A O 1
ATOM 1097 N N . GLY A 1 141 ? 30.010 7.393 -26.111 1.00 79.62 141 GLY A N 1
ATOM 1098 C CA . GLY A 1 141 ? 28.999 8.262 -25.524 1.00 79.62 141 GLY A CA 1
ATOM 1099 C C . GLY A 1 141 ? 27.654 7.546 -25.402 1.00 79.62 141 GLY A C 1
ATOM 1100 O O . GLY A 1 141 ? 27.057 7.528 -24.324 1.00 79.62 141 GLY A O 1
ATOM 1101 N N . LEU A 1 142 ? 27.192 6.881 -26.466 1.00 81.50 142 LEU A N 1
ATOM 1102 C CA . LEU A 1 142 ? 25.923 6.149 -26.474 1.00 81.50 142 LEU A CA 1
ATOM 1103 C C . LEU A 1 142 ? 25.904 5.039 -25.413 1.00 81.50 142 LEU A C 1
ATOM 1105 O O . LEU A 1 142 ? 24.895 4.854 -24.723 1.00 81.50 142 LEU A O 1
ATOM 1109 N N . GLY A 1 143 ? 27.019 4.319 -25.255 1.00 82.88 143 GLY A N 1
ATOM 1110 C CA . GLY A 1 143 ? 27.212 3.342 -24.184 1.00 82.88 143 GLY A CA 1
ATOM 1111 C C . GLY A 1 143 ? 27.133 3.972 -22.792 1.00 82.88 143 GLY A C 1
ATOM 1112 O O . GLY A 1 143 ? 26.387 3.485 -21.942 1.00 82.88 143 GLY A O 1
ATOM 1113 N N . ALA A 1 144 ? 27.824 5.092 -22.574 1.00 79.81 144 ALA A N 1
ATOM 1114 C CA . ALA A 1 144 ? 27.809 5.804 -21.299 1.00 79.81 144 ALA A CA 1
ATOM 1115 C C . ALA A 1 144 ? 26.408 6.327 -20.929 1.00 79.81 144 ALA A C 1
ATOM 1117 O O . ALA A 1 144 ? 25.959 6.118 -19.802 1.00 79.81 144 ALA A O 1
ATOM 1118 N N . THR A 1 145 ? 25.681 6.928 -21.874 1.00 77.50 145 THR A N 1
ATOM 1119 C CA . THR A 1 145 ? 24.303 7.415 -21.666 1.00 77.50 145 THR A CA 1
ATOM 1120 C C . THR A 1 145 ? 23.332 6.275 -21.375 1.00 77.50 145 THR A C 1
ATOM 1122 O O . THR A 1 145 ? 22.473 6.375 -20.499 1.00 77.50 145 THR A O 1
ATOM 1125 N N . THR A 1 146 ? 23.495 5.149 -22.065 1.00 79.06 146 THR A N 1
ATOM 1126 C CA . THR A 1 146 ? 22.721 3.936 -21.791 1.00 79.06 146 THR A CA 1
ATOM 1127 C C . THR A 1 146 ? 22.969 3.428 -20.364 1.00 79.06 146 THR A C 1
ATOM 1129 O O . THR A 1 146 ? 22.017 3.068 -19.668 1.00 79.06 146 THR A O 1
ATOM 1132 N N . ASP A 1 147 ? 24.223 3.427 -19.901 1.00 78.81 147 ASP A N 1
ATOM 1133 C CA . ASP A 1 147 ? 24.571 3.030 -18.533 1.00 78.81 147 ASP A CA 1
ATOM 1134 C C . ASP A 1 147 ? 23.963 3.976 -17.490 1.00 78.81 147 ASP A C 1
ATOM 1136 O O . ASP A 1 147 ? 23.497 3.512 -16.447 1.00 78.81 147 ASP A O 1
ATOM 1140 N N . VAL A 1 148 ? 23.940 5.290 -17.756 1.00 75.88 148 VAL A N 1
ATOM 1141 C CA . VAL A 1 148 ? 23.247 6.273 -16.902 1.00 75.88 148 VAL A CA 1
ATOM 1142 C C . VAL A 1 148 ? 21.775 5.898 -16.764 1.00 75.88 148 VAL A C 1
ATOM 1144 O O . VAL A 1 148 ? 21.291 5.760 -15.641 1.00 75.88 148 VAL A O 1
ATOM 1147 N N . LEU A 1 149 ? 21.080 5.681 -17.884 1.00 75.62 149 LEU A N 1
ATOM 1148 C CA . LEU A 1 149 ? 19.645 5.397 -17.886 1.00 75.62 149 LEU A CA 1
ATOM 1149 C C . LEU A 1 149 ? 19.321 4.064 -17.199 1.00 75.62 149 LEU A C 1
ATOM 1151 O O . LEU A 1 149 ? 18.392 3.985 -16.396 1.00 75.62 149 LEU A O 1
ATOM 1155 N N . ASN A 1 150 ? 20.128 3.030 -17.444 1.00 77.38 150 ASN A N 1
ATOM 1156 C CA . ASN A 1 150 ? 19.995 1.749 -16.759 1.00 77.38 150 ASN A CA 1
ATOM 1157 C C . ASN A 1 150 ? 20.206 1.901 -15.241 1.00 77.38 150 ASN A C 1
ATOM 1159 O O . ASN A 1 150 ? 19.428 1.383 -14.446 1.00 77.38 150 ASN A O 1
ATOM 1163 N N . ASN A 1 151 ? 21.222 2.650 -14.807 1.00 74.88 151 ASN A N 1
ATOM 1164 C CA . ASN A 1 151 ? 21.463 2.869 -13.381 1.00 74.88 151 ASN A CA 1
ATOM 1165 C C . ASN A 1 151 ? 20.384 3.745 -12.723 1.00 74.88 151 ASN A C 1
ATOM 1167 O O . ASN A 1 151 ? 20.045 3.495 -11.566 1.00 74.88 151 ASN A O 1
ATOM 1171 N N . LEU A 1 152 ? 19.810 4.711 -13.446 1.00 70.56 152 LEU A N 1
ATOM 1172 C CA . LEU A 1 152 ? 18.684 5.529 -12.985 1.00 70.56 152 LEU A CA 1
ATOM 1173 C C . LEU A 1 152 ? 17.427 4.680 -12.754 1.00 70.56 152 LEU A C 1
ATOM 1175 O O . LEU A 1 152 ? 16.774 4.820 -11.722 1.00 70.56 152 LEU A O 1
ATOM 1179 N N . LEU A 1 153 ? 17.133 3.754 -13.670 1.00 67.81 153 LEU A N 1
ATOM 1180 C CA . LEU A 1 153 ? 15.997 2.831 -13.570 1.00 67.81 153 LEU A CA 1
ATOM 1181 C C . LEU A 1 153 ? 16.054 1.913 -12.343 1.00 67.81 153 LEU A C 1
ATOM 1183 O O . LEU A 1 153 ? 15.010 1.545 -11.817 1.00 67.81 153 LEU A O 1
ATOM 1187 N N . PHE A 1 154 ? 17.254 1.557 -11.883 1.00 67.44 154 PHE A N 1
ATOM 1188 C CA . PHE A 1 154 ? 17.457 0.710 -10.702 1.00 67.44 154 PHE A CA 1
ATOM 1189 C C . PHE A 1 154 ? 17.821 1.504 -9.439 1.00 67.44 154 PHE A C 1
ATOM 1191 O O . PHE A 1 154 ? 18.355 0.922 -8.492 1.00 67.44 154 PHE A O 1
ATOM 1198 N N . SER A 1 155 ? 17.599 2.825 -9.430 1.00 65.88 155 SER A N 1
ATOM 1199 C CA . SER A 1 155 ? 17.939 3.710 -8.306 1.00 65.88 155 SER A CA 1
ATOM 1200 C C . SER A 1 155 ? 19.405 3.578 -7.853 1.00 65.88 155 SER A C 1
ATOM 1202 O O . SER A 1 155 ? 19.739 3.801 -6.690 1.00 65.88 155 SER A O 1
ATOM 1204 N N . LYS A 1 156 ? 20.319 3.236 -8.775 1.00 68.69 156 LYS A N 1
ATOM 1205 C CA . LYS A 1 156 ? 21.754 3.047 -8.516 1.00 68.69 156 LYS A CA 1
ATOM 1206 C C . LYS A 1 156 ? 22.533 4.368 -8.569 1.00 68.69 156 LYS A C 1
ATOM 1208 O O . LYS A 1 156 ? 23.571 4.455 -9.222 1.00 68.69 156 LYS A O 1
ATOM 1213 N N . TRP A 1 157 ? 22.094 5.362 -7.794 1.00 64.50 157 TRP A N 1
ATOM 1214 C CA . TRP A 1 157 ? 22.770 6.642 -7.506 1.00 64.50 157 TRP A CA 1
ATOM 1215 C C . TRP A 1 157 ? 24.312 6.659 -7.533 1.00 64.50 157 TRP A C 1
ATOM 1217 O O . TRP A 1 157 ? 24.898 7.432 -8.283 1.00 64.50 157 TRP A O 1
ATOM 1227 N N . LEU A 1 158 ? 24.987 5.789 -6.779 1.00 64.56 158 LEU A N 1
ATOM 1228 C CA . LEU A 1 158 ? 26.457 5.687 -6.713 1.00 64.56 158 LEU A CA 1
ATOM 1229 C C . LEU A 1 158 ? 27.155 5.379 -8.055 1.00 64.56 158 LEU A C 1
ATOM 1231 O O . LEU A 1 158 ? 28.356 5.619 -8.202 1.00 64.56 158 LEU A O 1
ATOM 1235 N N . LEU A 1 159 ? 26.440 4.792 -9.016 1.00 68.62 159 LEU A N 1
ATOM 1236 C CA . LEU A 1 159 ? 26.959 4.483 -10.352 1.00 68.62 159 LEU A CA 1
ATOM 1237 C C . LEU A 1 159 ? 26.599 5.570 -11.371 1.00 68.62 159 LEU A C 1
ATOM 1239 O O . LEU A 1 159 ? 27.315 5.734 -12.357 1.00 68.62 159 LEU A O 1
ATOM 1243 N N . ILE A 1 160 ? 25.549 6.349 -11.096 1.00 69.06 160 ILE A N 1
ATOM 1244 C CA . ILE A 1 160 ? 25.055 7.414 -11.971 1.00 69.06 160 ILE A CA 1
ATOM 1245 C C . ILE A 1 160 ? 26.118 8.500 -12.152 1.00 69.06 160 ILE A C 1
ATOM 1247 O O . ILE A 1 160 ? 26.416 8.851 -13.284 1.00 69.06 160 ILE A O 1
ATOM 1251 N N . GLU A 1 161 ? 26.770 8.966 -11.082 1.00 70.69 161 GLU A N 1
ATOM 1252 C CA . GLU A 1 161 ? 27.768 10.048 -11.175 1.00 70.69 161 GLU A CA 1
ATOM 1253 C C . GLU A 1 161 ? 28.942 9.701 -12.111 1.00 70.69 161 GLU A C 1
ATOM 1255 O O . GLU A 1 161 ? 29.408 10.534 -12.889 1.00 70.69 161 GLU A O 1
ATOM 1260 N N . ARG A 1 162 ? 29.410 8.447 -12.071 1.00 74.06 162 ARG A N 1
ATOM 1261 C CA . ARG A 1 162 ? 30.505 7.974 -12.931 1.00 74.06 162 ARG A CA 1
ATOM 1262 C C . ARG A 1 162 ? 30.078 7.862 -14.391 1.00 74.06 162 ARG A C 1
ATOM 1264 O O . ARG A 1 162 ? 30.844 8.248 -15.271 1.00 74.06 162 ARG A O 1
ATOM 1271 N N . SER A 1 163 ? 28.884 7.334 -14.643 1.00 71.94 163 SER A N 1
ATOM 1272 C CA . SER A 1 163 ? 28.353 7.204 -16.001 1.00 71.94 163 SER A CA 1
ATOM 1273 C C . SER A 1 163 ? 27.982 8.566 -16.602 1.00 71.94 163 SER A C 1
ATOM 1275 O O . SER A 1 163 ? 28.248 8.778 -17.781 1.00 71.94 163 SER A O 1
ATOM 1277 N N . LEU A 1 164 ? 27.472 9.506 -15.795 1.00 73.75 164 LEU A N 1
ATOM 1278 C CA . LEU A 1 164 ? 27.163 10.883 -16.205 1.00 73.75 164 LEU A CA 1
ATOM 1279 C C . LEU A 1 164 ? 28.424 11.616 -16.657 1.00 73.75 164 LEU A C 1
ATOM 1281 O O . LEU A 1 164 ? 28.484 12.076 -17.791 1.00 73.75 164 LEU A O 1
ATOM 1285 N N . LYS A 1 165 ? 29.469 11.623 -15.819 1.00 77.12 165 LYS A N 1
ATOM 1286 C CA . LYS A 1 165 ? 30.759 12.247 -16.156 1.00 77.12 165 LYS A CA 1
ATOM 1287 C C . LYS A 1 165 ? 31.359 11.674 -17.441 1.00 77.12 165 LYS A C 1
ATOM 1289 O O . LYS A 1 165 ? 31.955 12.401 -18.225 1.00 77.12 165 LYS A O 1
ATOM 1294 N N . ARG A 1 166 ? 31.209 10.364 -17.672 1.00 75.81 166 ARG A N 1
ATOM 1295 C CA . ARG A 1 166 ? 31.663 9.721 -18.914 1.00 75.81 166 ARG A CA 1
ATOM 1296 C C . ARG A 1 166 ? 30.836 10.179 -20.119 1.00 75.81 166 ARG A C 1
ATOM 1298 O O . ARG A 1 166 ? 31.420 10.499 -21.143 1.00 75.81 166 ARG A O 1
ATOM 1305 N N . ALA A 1 167 ? 29.512 10.230 -19.993 1.00 71.31 167 ALA A N 1
ATOM 1306 C CA . ALA A 1 167 ? 28.625 10.665 -21.070 1.00 71.31 167 ALA A CA 1
ATOM 1307 C C . ALA A 1 167 ? 28.869 12.134 -21.461 1.00 71.31 167 ALA A C 1
ATOM 1309 O O . ALA A 1 167 ? 28.977 12.439 -22.646 1.00 71.31 167 ALA A O 1
ATOM 1310 N N . GLU A 1 168 ? 29.037 13.022 -20.479 1.00 74.75 168 GLU A N 1
ATOM 1311 C CA . GLU A 1 168 ? 29.353 14.442 -20.700 1.00 74.75 168 GLU A CA 1
ATOM 1312 C C . GLU A 1 168 ? 30.717 14.637 -21.375 1.00 74.75 168 GLU A C 1
ATOM 1314 O O . GLU A 1 168 ? 30.847 15.454 -22.284 1.00 74.75 168 GLU A O 1
ATOM 1319 N N . ASN A 1 169 ? 31.732 13.858 -20.985 1.00 79.00 169 ASN A N 1
ATOM 1320 C CA . ASN A 1 169 ? 33.065 13.947 -21.585 1.00 79.00 169 ASN A CA 1
ATOM 1321 C C . ASN A 1 169 ? 33.088 13.511 -23.061 1.00 79.00 169 ASN A C 1
ATOM 1323 O O . ASN A 1 169 ? 33.830 14.094 -23.848 1.00 79.00 169 ASN A O 1
ATOM 1327 N N . GLU A 1 170 ? 32.297 12.501 -23.434 1.00 75.38 170 GLU A N 1
ATOM 1328 C CA . GLU A 1 170 ? 32.262 11.965 -24.805 1.00 75.38 170 GLU A CA 1
ATOM 1329 C C . GLU A 1 170 ? 31.364 12.798 -25.738 1.00 75.38 170 GLU A C 1
ATOM 1331 O O . GLU A 1 170 ? 31.703 13.004 -26.904 1.00 75.38 170 GLU A O 1
ATOM 1336 N N . PHE A 1 171 ? 30.236 13.325 -25.239 1.00 67.94 171 PHE A N 1
ATOM 1337 C CA . PHE A 1 171 ? 29.309 14.139 -26.040 1.00 67.94 171 PHE A CA 1
ATOM 1338 C C . PHE A 1 171 ? 29.557 15.656 -25.963 1.00 67.94 171 PHE A C 1
ATOM 1340 O O . PHE A 1 171 ? 29.021 16.411 -26.784 1.00 67.94 171 PHE A O 1
ATOM 1347 N N . GLY A 1 172 ? 30.379 16.132 -25.023 1.00 66.50 172 GLY A N 1
ATOM 1348 C CA . GLY A 1 172 ? 30.630 17.559 -24.811 1.00 66.50 172 GLY A CA 1
ATOM 1349 C C . GLY A 1 172 ? 29.333 18.344 -24.567 1.00 66.50 172 GLY A C 1
ATOM 1350 O O . GLY A 1 172 ? 28.459 17.908 -23.830 1.00 66.50 172 GLY A O 1
ATOM 1351 N N . ASN A 1 173 ? 29.167 19.491 -25.237 1.00 58.44 173 ASN A N 1
ATOM 1352 C CA . ASN A 1 173 ? 27.959 20.332 -25.149 1.00 58.44 173 ASN A CA 1
ATOM 1353 C C . ASN A 1 173 ? 26.800 19.888 -26.074 1.00 58.44 173 ASN A C 1
ATOM 1355 O O . ASN A 1 173 ? 25.821 20.623 -26.200 1.00 58.44 173 ASN A O 1
ATOM 1359 N N . LYS A 1 174 ? 26.898 18.751 -26.785 1.00 53.06 174 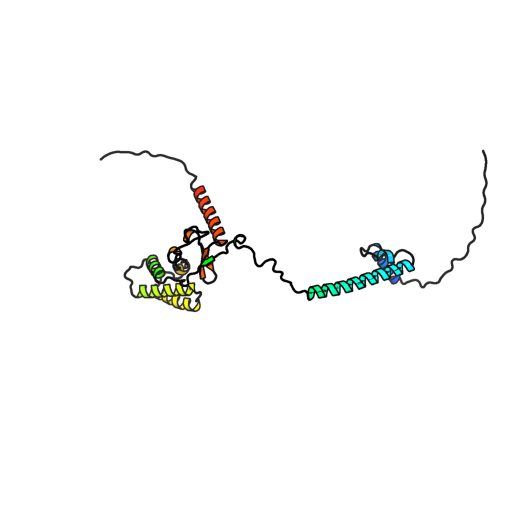LYS A N 1
ATOM 1360 C CA . LYS A 1 174 ? 25.898 18.372 -27.809 1.00 53.06 174 LYS A CA 1
ATOM 1361 C C . LYS A 1 174 ? 24.614 17.745 -27.259 1.00 53.06 174 LYS A C 1
ATOM 1363 O O . LYS A 1 174 ? 23.641 17.657 -27.999 1.00 53.06 174 LYS A O 1
ATOM 1368 N N . ALA A 1 175 ? 24.579 17.342 -25.995 1.00 53.25 175 ALA A N 1
ATOM 1369 C CA . ALA A 1 175 ? 23.368 16.858 -25.348 1.00 53.25 175 ALA A CA 1
ATOM 1370 C C . ALA A 1 175 ? 23.506 17.077 -23.846 1.00 53.25 175 ALA A C 1
ATOM 1372 O O . ALA A 1 175 ? 24.466 16.592 -23.245 1.00 53.25 175 ALA A O 1
ATOM 1373 N N . SER A 1 176 ? 22.570 17.794 -23.225 1.00 57.50 176 SER A N 1
ATOM 1374 C CA . SER A 1 176 ? 22.526 17.765 -21.772 1.00 57.50 176 SER A CA 1
ATOM 1375 C C . SER A 1 176 ? 22.036 16.368 -21.380 1.00 57.50 176 SER A C 1
ATOM 1377 O O . SER A 1 176 ? 20.957 15.923 -21.766 1.00 57.50 176 SER A O 1
ATOM 1379 N N . VAL A 1 177 ? 22.850 15.624 -20.633 1.00 55.81 177 VAL A N 1
ATOM 1380 C CA . VAL A 1 177 ? 22.441 14.318 -20.086 1.00 55.81 177 VAL A CA 1
ATOM 1381 C C . VAL A 1 177 ? 21.271 14.481 -19.091 1.00 55.81 177 VAL A C 1
ATOM 1383 O O . VAL A 1 177 ? 20.631 13.515 -18.695 1.00 55.81 177 VAL A O 1
ATOM 1386 N N . LEU A 1 178 ? 20.946 15.728 -18.739 1.00 52.44 178 LEU A N 1
ATOM 1387 C CA . LEU A 1 178 ? 19.782 16.146 -17.967 1.00 52.44 178 LEU A CA 1
ATOM 1388 C C . LEU A 1 178 ? 18.480 16.139 -18.794 1.00 52.44 178 LEU A C 1
ATOM 1390 O O . LEU A 1 178 ? 17.473 15.665 -18.276 1.00 52.44 178 LEU A O 1
ATOM 1394 N N . ASP A 1 179 ? 18.493 16.509 -20.082 1.00 57.75 179 ASP A N 1
ATOM 1395 C CA . ASP A 1 179 ? 17.326 16.334 -20.980 1.00 57.75 179 ASP A CA 1
ATOM 1396 C C . ASP A 1 179 ? 16.978 14.841 -21.174 1.00 57.75 179 ASP A C 1
ATOM 1398 O O . ASP A 1 179 ? 15.848 14.470 -21.489 1.00 57.75 179 ASP A O 1
ATOM 1402 N N . LEU A 1 180 ? 17.957 13.957 -20.945 1.00 55.28 180 LEU A N 1
ATOM 1403 C CA . LEU A 1 180 ? 17.809 12.499 -20.931 1.00 55.28 180 LEU A CA 1
ATOM 1404 C C . LEU A 1 180 ? 17.209 11.951 -19.625 1.00 55.28 180 LEU A C 1
ATOM 1406 O O . LEU A 1 180 ? 16.840 10.780 -19.576 1.00 55.28 180 LEU A O 1
ATOM 1410 N N . ILE A 1 181 ? 17.111 12.767 -18.572 1.00 51.97 181 ILE A N 1
ATOM 1411 C CA . ILE A 1 181 ? 16.427 12.429 -17.312 1.00 51.97 181 ILE A CA 1
ATOM 1412 C C . ILE A 1 181 ? 14.947 12.833 -17.385 1.00 51.97 181 ILE A C 1
ATOM 1414 O O . ILE A 1 181 ? 14.102 12.109 -16.858 1.00 51.97 181 ILE A O 1
ATOM 1418 N N . ASP A 1 182 ? 14.628 13.915 -18.107 1.00 50.16 182 ASP A N 1
ATOM 1419 C CA . ASP A 1 182 ? 13.254 14.244 -18.530 1.00 50.16 182 ASP A CA 1
ATOM 1420 C C . ASP A 1 182 ? 12.713 13.255 -19.581 1.00 50.16 182 ASP A C 1
ATOM 1422 O O . ASP A 1 182 ? 11.513 13.210 -19.867 1.00 50.16 182 ASP A O 1
ATOM 1426 N N . PHE A 1 183 ? 13.588 12.413 -20.135 1.00 53.28 183 PHE A N 1
ATOM 1427 C CA . PHE A 1 183 ? 13.209 11.281 -20.961 1.00 53.28 183 PHE A CA 1
ATOM 1428 C C . PHE A 1 183 ? 12.452 10.262 -20.113 1.00 53.28 183 PHE A C 1
ATOM 1430 O O . PHE A 1 183 ? 13.026 9.601 -19.250 1.00 53.28 183 PHE A O 1
ATOM 1437 N N . GLU A 1 184 ? 11.154 10.122 -20.381 1.00 55.00 184 GLU A N 1
ATOM 1438 C CA . GLU A 1 184 ? 10.295 9.111 -19.776 1.00 55.00 184 GLU A CA 1
ATOM 1439 C C . GLU A 1 184 ? 10.966 7.727 -19.899 1.00 55.00 184 GLU A C 1
ATOM 1441 O O . GLU A 1 184 ? 10.982 7.138 -20.988 1.00 55.00 184 GLU A O 1
ATOM 1446 N N . PRO A 1 185 ? 11.486 7.139 -18.801 1.00 55.91 185 PRO A N 1
ATOM 1447 C CA . PRO A 1 185 ? 12.136 5.826 -18.836 1.00 55.91 185 PRO A CA 1
ATOM 1448 C C . PRO A 1 185 ? 11.175 4.710 -19.291 1.00 55.91 185 PRO A C 1
ATOM 1450 O O . PRO A 1 185 ? 11.594 3.595 -19.592 1.00 55.91 185 PRO A O 1
ATOM 1453 N N . ILE A 1 186 ? 9.885 5.048 -19.392 1.00 56.75 186 ILE A N 1
ATOM 1454 C CA . ILE A 1 186 ? 8.793 4.304 -20.024 1.00 56.75 186 ILE A CA 1
ATOM 1455 C C . ILE A 1 186 ? 9.154 3.843 -21.434 1.00 56.75 186 ILE A C 1
ATOM 1457 O O . ILE A 1 186 ? 8.773 2.745 -21.828 1.00 56.75 186 ILE A O 1
ATOM 1461 N N . MET A 1 187 ? 9.903 4.633 -22.206 1.00 59.50 187 MET A N 1
ATOM 1462 C CA . MET A 1 187 ? 10.206 4.246 -23.586 1.00 59.50 187 MET A CA 1
ATOM 1463 C C . MET A 1 187 ? 11.281 3.157 -23.700 1.00 59.50 187 MET A C 1
ATOM 1465 O O . MET A 1 187 ? 11.323 2.445 -24.702 1.00 59.50 187 MET A O 1
ATOM 1469 N N . ALA A 1 188 ? 12.111 2.992 -22.666 1.00 64.38 188 ALA A N 1
ATOM 1470 C CA . ALA A 1 188 ? 13.059 1.884 -22.556 1.00 64.38 188 ALA A CA 1
ATOM 1471 C C . ALA A 1 188 ? 12.416 0.609 -21.978 1.00 64.38 188 ALA A C 1
ATOM 1473 O O . ALA A 1 188 ? 13.048 -0.453 -21.951 1.00 64.38 188 ALA A O 1
ATOM 1474 N N . PHE A 1 189 ? 11.175 0.711 -21.503 1.00 75.50 189 PHE A N 1
ATOM 1475 C CA . PHE A 1 189 ? 10.435 -0.392 -20.922 1.00 75.50 189 PHE A CA 1
ATOM 1476 C C . PHE A 1 189 ? 9.719 -1.214 -22.009 1.00 75.50 189 PHE A C 1
ATOM 1478 O O . PHE A 1 189 ? 9.237 -0.640 -22.990 1.00 75.50 189 PHE A O 1
ATOM 1485 N N . PRO A 1 190 ? 9.607 -2.550 -21.862 1.00 80.50 190 PRO A N 1
ATOM 1486 C CA . PRO A 1 190 ? 8.894 -3.369 -22.835 1.00 80.50 190 PRO A CA 1
ATOM 1487 C C . PRO A 1 190 ? 7.452 -2.922 -23.031 1.00 80.50 190 PRO A C 1
ATOM 1489 O O . PRO A 1 190 ? 6.674 -2.873 -22.074 1.00 80.50 190 PRO A O 1
ATOM 1492 N N . LYS A 1 191 ? 7.067 -2.647 -24.281 1.00 83.88 191 LYS A N 1
ATOM 1493 C CA . LYS A 1 191 ? 5.688 -2.265 -24.584 1.00 83.88 191 LYS A CA 1
ATOM 1494 C C . LYS A 1 191 ? 4.784 -3.459 -24.329 1.00 83.88 191 LYS A C 1
ATOM 1496 O O . LYS A 1 191 ? 5.169 -4.596 -24.572 1.00 83.88 191 LYS A O 1
ATOM 1501 N N . CYS A 1 192 ? 3.547 -3.205 -23.920 1.00 86.88 192 CYS A N 1
ATOM 1502 C CA . CYS A 1 192 ? 2.563 -4.258 -23.658 1.00 86.88 192 CYS A CA 1
ATOM 1503 C C . CYS A 1 192 ? 2.479 -5.297 -24.797 1.00 86.88 192 CYS A C 1
ATOM 1505 O O . CYS A 1 192 ? 2.496 -6.495 -24.529 1.00 86.88 192 CYS A O 1
ATOM 1507 N N . ARG A 1 193 ? 2.483 -4.855 -26.067 1.00 88.62 193 ARG A N 1
ATOM 1508 C CA . ARG A 1 193 ? 2.401 -5.751 -27.238 1.00 88.62 193 ARG A CA 1
ATOM 1509 C C . ARG A 1 193 ? 3.641 -6.626 -27.449 1.00 88.62 193 ARG A C 1
ATOM 1511 O O . ARG A 1 193 ? 3.538 -7.624 -28.152 1.00 88.62 193 ARG A O 1
ATOM 1518 N N . ASP A 1 194 ? 4.781 -6.278 -26.856 1.00 85.00 194 ASP A N 1
ATOM 1519 C CA . ASP A 1 194 ? 6.035 -7.012 -27.049 1.00 85.00 194 ASP A CA 1
ATOM 1520 C C . ASP A 1 194 ? 6.068 -8.316 -26.239 1.00 85.00 194 ASP A C 1
ATOM 1522 O O . ASP A 1 194 ? 6.851 -9.212 -26.547 1.00 85.00 194 ASP A O 1
ATOM 1526 N N . TRP A 1 195 ? 5.247 -8.430 -25.189 1.00 85.12 195 TRP A N 1
ATOM 1527 C CA . TRP A 1 195 ? 5.322 -9.565 -24.263 1.00 85.12 195 TRP A CA 1
ATOM 1528 C C . TRP A 1 195 ? 3.975 -10.057 -23.717 1.00 85.12 195 TRP A C 1
ATOM 1530 O O . TRP A 1 195 ? 3.894 -11.201 -23.270 1.00 85.12 195 TRP A O 1
ATOM 1540 N N . ILE A 1 196 ? 2.903 -9.260 -23.795 1.00 89.12 196 ILE A N 1
ATOM 1541 C CA . ILE A 1 196 ? 1.541 -9.701 -23.473 1.00 89.12 196 ILE A CA 1
ATOM 1542 C C . ILE A 1 196 ? 0.830 -10.070 -24.779 1.00 89.12 196 ILE A C 1
ATOM 1544 O O . ILE A 1 196 ? 0.258 -9.226 -25.467 1.00 89.12 196 ILE A O 1
ATOM 1548 N N . VAL A 1 197 ? 0.901 -11.353 -25.133 1.00 90.38 197 VAL A N 1
ATOM 1549 C CA . VAL A 1 197 ? 0.454 -11.862 -26.442 1.00 90.38 197 VAL A CA 1
ATOM 1550 C C . VAL A 1 197 ? -1.057 -12.103 -26.499 1.00 90.38 197 VAL A C 1
ATOM 1552 O O . VAL A 1 197 ? -1.677 -11.909 -27.542 1.00 90.38 197 VAL A O 1
ATOM 1555 N N . PHE A 1 198 ? -1.664 -12.539 -25.393 1.00 93.19 198 PHE A N 1
ATOM 1556 C CA . PHE A 1 198 ? -3.059 -12.973 -25.369 1.00 93.19 198 PHE A CA 1
ATOM 1557 C C . PHE A 1 198 ? -3.728 -12.662 -24.029 1.00 93.19 198 PHE A C 1
ATOM 1559 O O . PHE A 1 198 ? -3.161 -12.938 -22.972 1.00 93.19 198 PHE A O 1
ATOM 1566 N N . CYS A 1 199 ? -4.955 -12.135 -24.084 1.00 93.94 199 CYS A N 1
ATOM 1567 C CA . CYS A 1 199 ? -5.774 -11.840 -22.913 1.00 93.94 199 CYS A CA 1
ATOM 1568 C C . CYS A 1 199 ? -7.187 -12.383 -23.093 1.00 93.94 199 CYS A C 1
ATOM 1570 O O . CYS A 1 199 ? -7.837 -12.166 -24.117 1.00 93.94 199 CYS A O 1
ATOM 1572 N N . MET A 1 200 ? -7.676 -13.047 -22.050 1.00 94.88 200 MET A N 1
ATOM 1573 C CA . MET A 1 200 ? -9.038 -13.552 -21.975 1.00 94.88 200 MET A CA 1
ATOM 1574 C C . MET A 1 200 ? -9.638 -13.178 -20.623 1.00 94.88 200 MET A C 1
ATOM 1576 O O . MET A 1 200 ? -9.039 -13.432 -19.579 1.00 94.88 200 MET A O 1
ATOM 1580 N N . TRP A 1 201 ? -10.829 -12.589 -20.649 1.00 92.31 201 TRP A N 1
ATOM 1581 C CA . TRP A 1 201 ? -11.557 -12.133 -19.470 1.00 92.31 201 TRP A CA 1
ATOM 1582 C C . TRP A 1 201 ? -13.011 -12.599 -19.556 1.00 92.31 201 TRP A C 1
ATOM 1584 O O . TRP A 1 201 ? -13.665 -12.359 -20.565 1.00 92.31 201 TRP A O 1
ATOM 1594 N N . HIS A 1 202 ? -13.506 -13.319 -18.540 1.00 89.94 202 HIS A N 1
ATOM 1595 C CA . HIS A 1 202 ? -14.837 -13.961 -18.553 1.00 89.94 202 HIS A CA 1
ATOM 1596 C C . HIS A 1 202 ? -15.139 -14.708 -19.868 1.00 89.94 202 HIS A C 1
ATOM 1598 O O . HIS A 1 202 ? -16.153 -14.469 -20.518 1.00 89.94 202 HIS A O 1
ATOM 1604 N N . ALA A 1 203 ? -14.219 -15.588 -20.280 1.00 92.12 203 ALA A N 1
ATOM 1605 C CA . ALA A 1 203 ? -14.301 -16.365 -21.524 1.00 92.12 203 ALA A CA 1
ATOM 1606 C C . ALA A 1 203 ? -14.388 -15.531 -22.824 1.00 92.12 203 ALA A C 1
ATOM 1608 O O . ALA A 1 203 ? -14.657 -16.081 -23.888 1.00 92.12 203 ALA A O 1
ATOM 1609 N N . SER A 1 204 ? -14.120 -14.224 -22.757 1.00 94.25 204 SER A N 1
ATOM 1610 C CA . SER A 1 204 ? -14.072 -13.329 -23.913 1.00 94.25 204 SER A CA 1
ATOM 1611 C C . SER A 1 204 ? -12.633 -12.920 -24.205 1.00 94.25 204 SER A C 1
ATOM 1613 O O . SER A 1 204 ? -11.896 -12.533 -23.297 1.00 94.25 204 SER A O 1
ATOM 1615 N N . VAL A 1 205 ? -12.224 -12.999 -25.471 1.00 95.75 205 VAL A N 1
ATOM 1616 C CA . VAL A 1 205 ? -10.926 -12.477 -25.919 1.00 95.75 205 VAL A CA 1
ATOM 1617 C C . VAL A 1 205 ? -10.988 -10.950 -25.911 1.00 95.75 205 VAL A C 1
ATOM 1619 O O . VAL A 1 205 ? -11.909 -10.369 -26.483 1.00 95.75 205 VAL A O 1
ATOM 1622 N N . ILE A 1 206 ? -10.021 -10.305 -25.258 1.00 93.38 206 ILE A N 1
ATOM 1623 C CA . ILE A 1 206 ? -9.946 -8.841 -25.133 1.00 93.38 206 ILE A CA 1
ATOM 1624 C C . ILE A 1 206 ? -8.597 -8.321 -25.640 1.00 93.38 206 ILE A C 1
ATOM 1626 O O . ILE A 1 206 ? -7.592 -9.027 -25.568 1.00 93.38 206 ILE A O 1
ATOM 1630 N N . ASP A 1 207 ? -8.544 -7.070 -26.112 1.00 92.75 207 ASP A N 1
ATOM 1631 C CA . ASP A 1 207 ? -7.255 -6.424 -26.401 1.00 92.75 207 ASP A CA 1
ATOM 1632 C C . ASP A 1 207 ? -6.527 -6.140 -25.080 1.00 92.75 207 ASP A C 1
ATOM 1634 O O . ASP A 1 207 ? -7.024 -5.403 -24.222 1.00 92.75 207 ASP A O 1
ATOM 1638 N N . CYS A 1 208 ? -5.350 -6.746 -24.915 1.00 91.94 208 CYS A N 1
ATOM 1639 C CA . CYS A 1 208 ? -4.534 -6.605 -23.715 1.00 91.94 208 CYS A CA 1
ATOM 1640 C C . CYS A 1 208 ? -4.190 -5.141 -23.438 1.00 91.94 208 CYS A C 1
ATOM 1642 O O . CYS A 1 208 ? -4.443 -4.626 -22.355 1.00 91.94 208 CYS A O 1
ATOM 1644 N N . CYS A 1 209 ? -3.656 -4.436 -24.429 1.00 89.50 209 CYS A N 1
ATOM 1645 C CA . CYS A 1 209 ? -3.050 -3.125 -24.209 1.00 89.50 209 CYS A CA 1
ATOM 1646 C C . CYS A 1 209 ? -4.065 -1.985 -24.055 1.00 89.50 209 CYS A C 1
ATOM 1648 O O . CYS A 1 209 ? -3.692 -0.892 -23.644 1.00 89.50 209 CYS A O 1
ATOM 1650 N N . SER A 1 210 ? -5.339 -2.246 -24.343 1.00 89.25 210 SER A N 1
ATOM 1651 C CA . SER A 1 210 ? -6.465 -1.350 -24.054 1.00 89.25 210 SER A CA 1
ATOM 1652 C C . SER A 1 210 ? -7.058 -1.582 -22.657 1.00 89.25 210 SER A C 1
ATOM 1654 O O . SER A 1 210 ? -7.796 -0.741 -22.133 1.00 89.25 210 SER A O 1
ATOM 1656 N N . ASN A 1 211 ? -6.775 -2.739 -22.052 1.00 89.44 211 ASN A N 1
ATOM 1657 C CA . ASN A 1 211 ? -7.326 -3.148 -20.758 1.00 89.44 211 ASN A CA 1
ATOM 1658 C C . ASN A 1 211 ? -6.311 -3.166 -19.621 1.00 89.44 211 ASN A C 1
ATOM 1660 O O . ASN A 1 211 ? -6.704 -3.126 -18.457 1.00 89.44 211 ASN A O 1
ATOM 1664 N N . PHE A 1 212 ? -5.030 -3.187 -19.956 1.00 89.69 212 PHE A N 1
ATOM 1665 C CA . PHE A 1 212 ? -3.945 -2.951 -19.030 1.00 89.69 212 PHE A CA 1
ATOM 1666 C C . PHE A 1 212 ? -3.493 -1.500 -19.113 1.00 89.69 212 PHE A C 1
ATOM 1668 O O . PHE A 1 212 ? -3.368 -0.938 -20.201 1.00 89.69 212 PHE A O 1
ATOM 1675 N N . GLU A 1 213 ? -3.185 -0.914 -17.967 1.00 85.69 213 GLU A N 1
ATOM 1676 C CA . GLU A 1 213 ? -2.556 0.395 -17.898 1.00 85.69 213 GLU A CA 1
ATOM 1677 C C . GLU A 1 213 ? -1.151 0.314 -17.351 1.00 85.69 213 GLU A C 1
ATOM 1679 O O . GLU A 1 213 ? -0.800 -0.597 -16.613 1.00 85.69 213 GLU A O 1
ATOM 1684 N N . PHE A 1 214 ? -0.333 1.270 -17.751 1.00 83.94 214 PHE A N 1
ATOM 1685 C CA . PHE A 1 214 ? 1.031 1.356 -17.292 1.00 83.94 214 PHE A CA 1
ATOM 1686 C C . PHE A 1 214 ? 1.070 2.076 -15.939 1.00 83.94 214 PHE A C 1
ATOM 1688 O O . PHE A 1 214 ? 0.579 3.197 -15.831 1.00 83.94 214 PHE A O 1
ATOM 1695 N N . ASP A 1 215 ? 1.628 1.425 -14.920 1.00 83.00 215 ASP A N 1
ATOM 1696 C CA . ASP A 1 215 ? 1.741 1.958 -13.562 1.00 83.00 215 ASP A CA 1
ATOM 1697 C C . ASP A 1 215 ? 3.192 1.894 -13.067 1.00 83.00 215 ASP A C 1
ATOM 1699 O O . ASP A 1 215 ? 3.915 0.916 -13.302 1.00 83.00 215 ASP A O 1
ATOM 1703 N N . ARG A 1 216 ? 3.612 2.947 -12.360 1.00 75.12 216 ARG A N 1
ATOM 1704 C CA . ARG A 1 216 ? 4.936 3.057 -11.743 1.00 75.12 216 ARG A CA 1
ATOM 1705 C C . ARG A 1 216 ? 4.812 2.824 -10.246 1.00 75.12 216 ARG A C 1
ATOM 1707 O O . ARG A 1 216 ? 4.229 3.627 -9.521 1.00 75.12 216 ARG A O 1
ATOM 1714 N N . ARG A 1 217 ? 5.454 1.770 -9.756 1.00 72.12 217 ARG A N 1
ATOM 1715 C CA . ARG A 1 217 ? 5.671 1.549 -8.322 1.00 72.12 217 ARG A CA 1
ATOM 1716 C C . ARG A 1 217 ? 7.097 1.954 -7.960 1.00 72.12 217 ARG A C 1
ATOM 1718 O O . ARG A 1 217 ? 7.910 2.203 -8.843 1.00 72.12 217 ARG A O 1
ATOM 1725 N N . VAL A 1 218 ? 7.370 2.036 -6.657 1.00 61.06 218 VAL A N 1
ATOM 1726 C CA . VAL A 1 218 ? 8.589 2.626 -6.068 1.00 61.06 218 VAL A CA 1
ATOM 1727 C C . VAL A 1 218 ? 9.875 2.242 -6.816 1.00 61.06 218 VAL A C 1
ATOM 1729 O O . VAL A 1 218 ? 10.673 3.131 -7.081 1.00 61.06 218 VAL A O 1
ATOM 1732 N N . ASP A 1 219 ? 10.008 0.986 -7.267 1.00 63.88 219 ASP A N 1
ATOM 1733 C CA . ASP A 1 219 ? 11.212 0.505 -7.967 1.00 63.88 219 ASP A CA 1
ATOM 1734 C C . ASP A 1 219 ? 10.942 -0.293 -9.258 1.00 63.88 219 ASP A C 1
ATOM 1736 O O . ASP A 1 219 ? 11.869 -0.843 -9.852 1.00 63.88 219 ASP A O 1
ATOM 1740 N N . VAL A 1 220 ? 9.685 -0.406 -9.703 1.00 71.56 220 VAL A N 1
ATOM 1741 C CA . VAL A 1 220 ? 9.333 -1.195 -10.895 1.00 71.56 220 VAL A CA 1
ATOM 1742 C C . VAL A 1 220 ? 8.199 -0.562 -11.683 1.00 71.56 220 VAL A C 1
ATOM 1744 O O . VAL A 1 220 ? 7.247 -0.009 -11.132 1.00 71.56 220 VAL A O 1
ATOM 1747 N N . TRP A 1 221 ? 8.295 -0.704 -12.995 1.00 80.25 221 TRP A N 1
ATOM 1748 C CA . TRP A 1 221 ? 7.227 -0.386 -13.925 1.00 80.25 221 TRP A CA 1
ATOM 1749 C C . TRP A 1 221 ? 6.445 -1.663 -14.234 1.00 80.25 221 TRP A C 1
ATOM 1751 O O . TRP A 1 221 ? 7.037 -2.738 -14.374 1.00 80.25 221 TRP A O 1
ATOM 1761 N N . CYS A 1 222 ? 5.122 -1.563 -14.310 1.00 86.38 222 CYS A N 1
ATOM 1762 C CA . CYS A 1 222 ? 4.240 -2.712 -14.486 1.00 86.38 222 CYS A CA 1
ATOM 1763 C C . CYS A 1 222 ? 3.042 -2.354 -15.365 1.00 86.38 222 CYS A C 1
ATOM 1765 O O . CYS A 1 222 ? 2.658 -1.192 -15.477 1.00 86.38 222 CYS A O 1
ATOM 1767 N N . TYR A 1 223 ? 2.409 -3.375 -15.935 1.00 89.31 223 TYR A N 1
ATOM 1768 C CA . TYR A 1 223 ? 1.075 -3.259 -16.505 1.00 89.31 223 TYR A CA 1
ATOM 1769 C C . TYR A 1 223 ? 0.043 -3.759 -15.497 1.00 89.31 223 TYR A C 1
ATOM 1771 O O . TYR A 1 223 ? 0.175 -4.864 -14.971 1.00 89.31 223 TYR A O 1
ATOM 1779 N N . VAL A 1 224 ? -0.983 -2.959 -15.228 1.00 91.12 224 VAL A N 1
ATOM 1780 C CA . VAL A 1 224 ? -2.034 -3.255 -14.259 1.00 91.12 224 VAL A CA 1
ATOM 1781 C C . VAL A 1 224 ? -3.386 -3.425 -14.943 1.00 91.12 224 VAL A C 1
ATOM 1783 O O . VAL A 1 224 ? -3.812 -2.590 -15.735 1.00 91.12 224 VAL A O 1
ATOM 1786 N N . PHE A 1 225 ? -4.072 -4.514 -14.619 1.00 91.75 225 PHE A N 1
ATOM 1787 C CA . PHE A 1 225 ? -5.444 -4.790 -15.029 1.00 91.75 225 PHE A CA 1
ATOM 1788 C C . PHE A 1 225 ? -6.378 -4.657 -13.831 1.00 91.75 225 PHE A C 1
ATOM 1790 O O . PHE A 1 225 ? -6.027 -5.083 -12.729 1.00 91.75 225 PHE A O 1
ATOM 1797 N N . ASN A 1 226 ? -7.576 -4.113 -14.062 1.00 89.12 226 ASN A N 1
ATOM 1798 C CA . ASN A 1 226 ? -8.659 -4.067 -13.075 1.00 89.12 226 ASN A CA 1
ATOM 1799 C C . ASN A 1 226 ? -8.259 -3.387 -11.746 1.00 89.12 226 ASN A C 1
ATOM 1801 O O . ASN A 1 226 ? -8.531 -3.886 -10.655 1.00 89.12 226 ASN A O 1
ATOM 1805 N N . SER A 1 227 ? -7.559 -2.252 -11.843 1.00 84.56 227 SER A N 1
ATOM 1806 C CA . SER A 1 227 ? -7.229 -1.397 -10.701 1.00 84.56 227 SER A CA 1
ATOM 1807 C C . SER A 1 227 ? -8.017 -0.093 -10.729 1.00 84.56 227 SER A C 1
ATOM 1809 O O . SER A 1 227 ? -8.442 0.374 -11.782 1.00 84.56 227 SER A O 1
ATOM 1811 N N . ASN A 1 228 ? -8.134 0.552 -9.569 1.00 72.25 228 ASN A N 1
ATOM 1812 C CA . ASN A 1 228 ? -8.721 1.891 -9.476 1.00 72.25 228 ASN A CA 1
ATOM 1813 C C . ASN A 1 228 ? -7.931 2.919 -10.302 1.00 72.25 228 ASN A C 1
ATOM 1815 O O . ASN A 1 228 ? -8.529 3.844 -10.833 1.00 72.25 228 ASN A O 1
ATOM 1819 N N . VAL A 1 229 ? -6.616 2.715 -10.471 1.00 63.06 229 VAL A N 1
ATOM 1820 C CA . VAL A 1 229 ? -5.765 3.526 -11.360 1.00 63.06 229 VAL A CA 1
ATOM 1821 C C . VAL A 1 229 ? -6.272 3.439 -12.803 1.00 63.06 229 VAL A C 1
ATOM 1823 O O . VAL A 1 229 ? -6.420 4.470 -13.453 1.00 63.06 229 VAL A O 1
ATOM 1826 N N . VAL A 1 230 ? -6.659 2.236 -13.255 1.00 62.91 230 VAL A N 1
ATOM 1827 C CA . VAL A 1 230 ? -7.293 2.025 -14.568 1.00 62.91 230 VAL A CA 1
ATOM 1828 C C . VAL A 1 230 ? -8.616 2.768 -14.690 1.00 62.91 230 VAL A C 1
ATOM 1830 O O . VAL A 1 230 ? -8.926 3.367 -15.720 1.00 62.91 230 VAL A O 1
ATOM 1833 N N . GLU A 1 231 ? -9.422 2.764 -13.636 1.00 64.94 231 GLU A N 1
ATOM 1834 C CA . GLU A 1 231 ? -10.698 3.476 -13.648 1.00 64.94 231 GLU A CA 1
ATOM 1835 C C . GLU A 1 231 ? -10.536 5.003 -13.625 1.00 64.94 231 GLU A C 1
ATOM 1837 O O . GLU A 1 231 ? -11.270 5.707 -14.324 1.00 64.94 231 GLU A O 1
ATOM 1842 N N . GLU A 1 232 ? -9.594 5.524 -12.841 1.00 66.69 232 GLU A N 1
ATOM 1843 C CA . GLU A 1 232 ? -9.303 6.956 -12.721 1.00 66.69 232 GLU A CA 1
ATOM 1844 C C . GLU A 1 232 ? -8.722 7.520 -14.018 1.00 66.69 232 GLU A C 1
ATOM 1846 O O . GLU A 1 232 ? -9.248 8.505 -14.545 1.00 66.69 232 GLU A O 1
ATOM 1851 N N . ASN A 1 233 ? -7.729 6.852 -14.605 1.00 61.41 233 ASN A N 1
ATOM 1852 C CA . ASN A 1 233 ? -7.135 7.263 -15.875 1.00 61.41 233 ASN A CA 1
ATOM 1853 C C . ASN A 1 233 ? -8.143 7.201 -17.031 1.00 61.41 233 ASN A C 1
ATOM 1855 O O . ASN A 1 233 ? -8.153 8.088 -17.890 1.00 61.41 233 ASN A O 1
ATOM 1859 N N . ARG A 1 234 ? -9.046 6.209 -17.054 1.00 65.06 234 ARG A N 1
ATOM 1860 C CA . ARG A 1 234 ? -10.156 6.161 -18.025 1.00 65.06 234 ARG A CA 1
ATOM 1861 C C . ARG A 1 234 ? -11.140 7.314 -17.839 1.00 65.06 234 ARG A C 1
ATOM 1863 O O . ARG A 1 234 ? -11.550 7.918 -18.833 1.00 65.06 234 ARG A O 1
ATOM 1870 N N . LYS A 1 235 ? -11.500 7.656 -16.598 1.00 63.38 235 LYS A N 1
ATOM 1871 C CA . LYS A 1 235 ? -12.366 8.813 -16.298 1.00 63.38 235 LYS A CA 1
ATOM 1872 C C . LYS A 1 235 ? -11.699 10.120 -16.722 1.00 63.38 235 LYS A C 1
ATOM 1874 O O . LYS A 1 235 ? -12.338 10.936 -17.382 1.00 63.38 235 LYS A O 1
ATOM 1879 N N . GLN A 1 236 ? -10.411 10.284 -16.432 1.00 61.09 236 GLN A N 1
ATOM 1880 C CA . GLN A 1 236 ? -9.640 11.459 -16.827 1.00 61.09 236 GLN A CA 1
ATOM 1881 C C . GLN A 1 236 ? -9.543 11.578 -18.354 1.00 61.09 236 GLN A C 1
ATOM 1883 O O . GLN A 1 236 ? -9.896 12.623 -18.900 1.00 61.09 236 GLN A O 1
ATOM 1888 N N . LYS A 1 237 ? -9.178 10.503 -19.066 1.00 59.16 237 LYS A N 1
ATOM 1889 C CA . LYS A 1 237 ? -9.160 10.475 -20.542 1.00 59.16 237 LYS A CA 1
ATOM 1890 C C . LYS A 1 237 ? -10.538 10.758 -21.147 1.00 59.16 237 LYS A C 1
ATOM 1892 O O . LYS A 1 237 ? -10.625 11.501 -22.117 1.00 59.16 237 LYS A O 1
ATOM 1897 N N . SER A 1 238 ? -11.618 10.234 -20.563 1.00 56.72 238 SER A N 1
ATOM 1898 C CA . SER A 1 238 ? -12.990 10.515 -21.013 1.00 56.72 238 SER A CA 1
ATOM 1899 C C . SER A 1 238 ? -13.379 11.988 -20.827 1.00 56.72 238 SER A C 1
ATOM 1901 O O . SER A 1 238 ? -14.013 12.565 -21.711 1.00 56.72 238 SER A O 1
ATOM 1903 N N . CYS A 1 239 ? -12.953 12.625 -19.732 1.00 46.19 239 CYS A N 1
ATOM 1904 C CA . CYS A 1 239 ? -13.121 14.067 -19.535 1.00 46.19 239 CYS A CA 1
ATOM 1905 C C . CYS A 1 239 ? -12.307 14.886 -20.550 1.00 46.19 239 CYS A C 1
ATOM 1907 O O . CYS A 1 239 ? -12.832 15.853 -21.100 1.00 46.19 239 CYS A O 1
ATOM 1909 N N . TYR A 1 240 ? -11.069 14.477 -20.852 1.00 38.84 240 TYR A N 1
ATOM 1910 C CA . TYR A 1 240 ? -10.242 15.130 -21.873 1.00 38.84 240 TYR A CA 1
ATOM 1911 C C . TYR A 1 240 ? -10.866 15.032 -23.270 1.00 38.84 240 TYR A C 1
ATOM 1913 O O . TYR A 1 240 ? -11.021 16.060 -23.925 1.00 38.84 240 TYR A O 1
ATOM 1921 N N . VAL A 1 241 ? -11.312 13.845 -23.694 1.00 52.00 241 VAL A N 1
ATOM 1922 C CA . VAL A 1 241 ? -11.955 13.651 -25.008 1.00 52.00 241 VAL A CA 1
ATOM 1923 C C . VAL A 1 241 ? -13.246 14.471 -25.126 1.00 52.00 241 VAL A C 1
ATOM 1925 O O . VAL A 1 241 ? -13.440 15.167 -26.124 1.00 52.00 241 VAL A O 1
ATOM 1928 N N . LYS A 1 242 ? -14.076 14.503 -24.072 1.00 47.75 242 LYS A N 1
ATOM 1929 C CA . LYS A 1 242 ? -15.276 15.358 -24.034 1.00 47.75 242 LYS A CA 1
ATOM 1930 C C . LYS A 1 242 ? -14.939 16.847 -24.111 1.00 47.75 242 LYS A C 1
ATOM 1932 O O . LYS A 1 242 ? -15.669 17.597 -24.754 1.00 47.75 242 LYS A O 1
ATOM 1937 N N . SER A 1 243 ? -13.843 17.289 -23.493 1.00 50.94 243 SER A N 1
ATOM 1938 C CA . SER A 1 243 ? -13.414 18.692 -23.566 1.00 50.94 243 SER A CA 1
ATOM 1939 C C . SER A 1 243 ? -12.947 19.095 -24.970 1.00 50.94 243 SER A C 1
ATOM 1941 O O . SER A 1 243 ? -13.263 20.194 -25.420 1.00 50.94 243 SER A O 1
ATOM 1943 N N . THR A 1 244 ? -12.292 18.191 -25.705 1.00 47.62 244 THR A N 1
ATOM 1944 C CA . THR A 1 244 ? -11.869 18.439 -27.091 1.00 47.62 244 THR A CA 1
ATOM 1945 C C . THR A 1 244 ? -13.023 18.370 -28.090 1.00 47.62 244 THR A C 1
ATOM 1947 O O . THR A 1 244 ? -13.072 19.195 -28.994 1.00 47.62 244 THR A O 1
ATOM 1950 N N . GLU A 1 245 ? -14.000 17.477 -27.907 1.00 47.50 245 GLU A N 1
ATOM 1951 C CA . GLU A 1 245 ? -15.214 17.457 -28.745 1.00 47.50 245 GLU A CA 1
ATOM 1952 C C . GLU A 1 245 ? -16.076 18.711 -28.529 1.00 47.50 245 GLU A C 1
ATOM 1954 O O . GLU A 1 245 ? -16.624 19.267 -29.479 1.00 47.50 245 GLU A O 1
ATOM 1959 N N . SER A 1 246 ? -16.123 19.221 -27.294 1.00 46.25 246 SER A N 1
ATOM 1960 C CA . SER A 1 246 ? -16.803 20.483 -26.971 1.00 46.25 246 SER A CA 1
ATOM 1961 C C . SER A 1 246 ? -16.104 21.695 -27.605 1.00 46.25 246 SER A C 1
ATOM 1963 O O . SER A 1 246 ? -16.773 22.636 -28.031 1.00 46.25 246 SER A O 1
ATOM 1965 N N . ALA A 1 247 ? -14.769 21.662 -27.710 1.00 38.84 247 ALA A N 1
ATOM 1966 C CA . ALA A 1 247 ? -13.958 22.727 -28.302 1.00 38.84 247 ALA A CA 1
ATOM 1967 C C . ALA A 1 247 ? -13.991 22.756 -29.844 1.00 38.84 247 ALA A C 1
ATOM 1969 O O . ALA A 1 247 ? -13.691 23.789 -30.434 1.00 38.84 247 ALA A O 1
ATOM 1970 N N . ILE A 1 248 ? -14.395 21.662 -30.503 1.00 43.50 248 ILE A N 1
ATOM 1971 C CA . ILE A 1 248 ? -14.514 21.581 -31.973 1.00 43.50 248 ILE A CA 1
ATOM 1972 C C . ILE A 1 248 ? -15.904 22.054 -32.467 1.00 43.50 248 ILE A C 1
ATOM 1974 O O . ILE A 1 248 ? -16.132 22.196 -33.665 1.00 43.50 248 ILE A O 1
ATOM 1978 N N . SER A 1 249 ? -16.835 22.395 -31.565 1.00 36.66 249 SER A N 1
ATOM 1979 C CA . SER A 1 249 ? -18.215 22.783 -31.918 1.00 36.66 249 SER A CA 1
ATOM 1980 C C . SER A 1 249 ? -18.468 24.282 -32.175 1.00 36.66 249 SER A C 1
ATOM 1982 O O . SER A 1 249 ? -19.624 24.697 -32.224 1.00 36.66 249 SER A O 1
ATOM 1984 N N . TYR A 1 250 ? -17.434 25.103 -32.396 1.00 31.77 250 TYR A N 1
ATOM 1985 C CA . TYR A 1 250 ? -17.606 26.512 -32.787 1.00 31.77 250 TYR A CA 1
ATOM 1986 C C . TYR A 1 250 ? -16.701 26.913 -33.959 1.00 31.77 250 TYR A C 1
ATOM 1988 O O . TYR A 1 250 ? -15.610 27.434 -33.764 1.00 31.77 250 TYR A O 1
ATOM 1996 N N . HIS A 1 251 ? -17.189 26.697 -35.184 1.00 28.72 251 HIS A N 1
ATOM 1997 C CA . HIS A 1 251 ? -17.357 27.757 -36.191 1.00 28.72 251 HIS A CA 1
ATOM 1998 C C . HIS A 1 251 ? -18.071 27.205 -37.442 1.00 28.72 251 HIS A C 1
ATOM 2000 O O . HIS A 1 251 ? -17.532 26.320 -38.105 1.00 28.72 251 HIS A O 1
ATOM 2006 N N . PRO A 1 252 ? -19.265 27.713 -37.798 1.00 30.86 252 PRO A N 1
ATOM 2007 C CA . PRO A 1 252 ? -19.877 27.450 -39.093 1.00 30.86 252 PRO A CA 1
ATOM 2008 C C . PRO A 1 252 ? -19.487 28.522 -40.135 1.00 30.86 252 PRO A C 1
ATOM 2010 O O . PRO A 1 252 ? -19.528 29.710 -39.822 1.00 30.86 252 PRO A O 1
ATOM 2013 N N . ILE A 1 253 ? -19.249 28.054 -41.376 1.00 31.95 253 ILE A N 1
ATOM 2014 C CA . ILE A 1 253 ? -19.435 28.736 -42.688 1.00 31.95 253 ILE A CA 1
ATOM 2015 C C . ILE A 1 253 ? -18.325 29.771 -43.033 1.00 31.95 253 ILE A C 1
ATOM 2017 O O . ILE A 1 253 ? -17.976 30.605 -42.212 1.00 31.95 253 ILE A O 1
ATOM 2021 N N . SER A 1 254 ? -17.679 29.754 -44.210 1.00 30.95 254 SER A N 1
ATOM 2022 C CA . SER A 1 254 ? -18.301 29.856 -45.539 1.00 30.95 254 SER A CA 1
ATOM 2023 C C . SER A 1 254 ? -17.536 29.231 -46.713 1.00 30.95 254 SER A C 1
ATOM 2025 O O . SER A 1 254 ? -16.312 29.305 -46.795 1.00 30.95 254 SER A O 1
ATOM 2027 N N . ASP A 1 255 ? -18.343 28.725 -47.649 1.00 35.38 255 ASP A N 1
ATOM 2028 C CA . ASP A 1 255 ? -18.078 28.427 -49.058 1.00 35.38 255 ASP A CA 1
ATOM 2029 C C . ASP A 1 255 ? -17.058 29.340 -49.754 1.00 35.38 255 ASP A C 1
ATOM 2031 O O . ASP A 1 255 ? -17.173 30.565 -49.716 1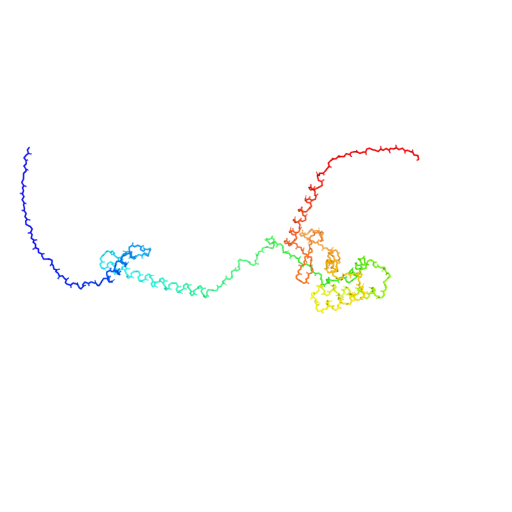.00 35.38 255 ASP A O 1
ATOM 2035 N N . HIS A 1 256 ? -16.184 28.722 -50.551 1.00 33.38 256 HIS A N 1
ATOM 2036 C CA . HIS A 1 256 ? -15.802 29.269 -51.849 1.00 33.38 256 HIS A CA 1
ATOM 2037 C C . HIS A 1 256 ? -15.794 28.151 -52.899 1.00 33.38 256 HIS A C 1
ATOM 2039 O O . HIS A 1 256 ? -15.099 27.145 -52.778 1.00 33.38 256 HIS A O 1
ATOM 2045 N N . THR A 1 257 ? -16.628 28.355 -53.915 1.00 34.22 257 THR A N 1
ATOM 2046 C CA . THR A 1 257 ? -16.787 27.565 -55.139 1.00 34.22 257 THR A CA 1
ATOM 2047 C C . THR A 1 257 ? -15.519 27.532 -56.006 1.00 34.22 257 THR A C 1
ATOM 2049 O O . THR A 1 257 ? -14.701 28.450 -55.916 1.00 34.22 257 THR A O 1
ATOM 2052 N N . PRO A 1 258 ? -15.377 26.527 -56.892 1.00 34.12 258 PRO A N 1
ATOM 2053 C CA . PRO A 1 258 ? -14.218 26.364 -57.764 1.00 34.12 258 PRO A CA 1
ATOM 2054 C C . PRO A 1 258 ? -14.266 27.324 -58.962 1.00 34.12 258 PRO A C 1
ATOM 2056 O O . PRO A 1 258 ? -15.333 27.584 -59.516 1.00 34.12 258 PRO A O 1
ATOM 2059 N N . VAL A 1 259 ? -13.098 27.822 -59.373 1.00 35.06 259 VAL A N 1
ATOM 2060 C CA . VAL A 1 259 ? -12.892 28.454 -60.682 1.00 35.06 259 VAL A CA 1
ATOM 2061 C C . VAL A 1 259 ? -12.081 27.482 -61.528 1.00 35.06 259 VAL A C 1
ATOM 2063 O O . VAL A 1 259 ? -10.892 27.281 -61.287 1.00 35.06 259 VAL A O 1
ATOM 2066 N N . ASP A 1 260 ? -12.759 26.878 -62.497 1.00 39.06 260 ASP A N 1
ATOM 2067 C CA . ASP A 1 260 ? -12.148 26.296 -63.684 1.00 39.06 260 ASP A CA 1
ATOM 2068 C C . ASP A 1 260 ? -11.606 27.425 -64.571 1.00 39.06 260 ASP A C 1
ATOM 2070 O O . ASP A 1 260 ? -12.315 28.400 -64.824 1.00 39.06 260 ASP A O 1
ATOM 2074 N N . SER A 1 261 ? -10.396 27.266 -65.108 1.00 34.09 261 SER A N 1
ATOM 2075 C CA . SER A 1 261 ? -10.078 27.721 -66.467 1.00 34.09 261 SER A CA 1
ATOM 2076 C C . SER A 1 261 ? -8.731 27.171 -66.927 1.00 34.09 261 SER A C 1
ATOM 2078 O O . SER A 1 261 ? -7.695 27.412 -66.308 1.00 34.09 261 SER A O 1
ATOM 2080 N N . GLU A 1 262 ? -8.806 26.453 -68.042 1.00 35.78 262 GLU A N 1
ATOM 2081 C CA . GLU A 1 262 ? -7.744 26.060 -68.963 1.00 35.78 262 GLU A CA 1
ATOM 2082 C C . GLU A 1 262 ? -6.743 27.192 -69.252 1.00 35.78 262 GLU A C 1
ATOM 2084 O O . GLU A 1 262 ? -7.142 28.315 -69.560 1.00 35.78 262 GLU A O 1
ATOM 2089 N N . THR A 1 263 ? -5.442 26.899 -69.216 1.00 41.00 263 THR A N 1
ATOM 2090 C CA . THR A 1 263 ? -4.509 26.863 -70.371 1.00 41.00 263 THR A CA 1
ATOM 2091 C C . THR A 1 263 ? -3.081 26.599 -69.907 1.00 41.00 263 THR A C 1
ATOM 2093 O O . THR A 1 263 ? -2.678 27.145 -68.857 1.00 41.00 263 THR A O 1
#

Sequence (263 aa):
MKTAFTNNLSRVPSKRLLVAGILPSKRIRALQNIGHGICNFSSIHGLRYLSKGTTLARFMWGLAIFISASATVGFMGVLWTLYATGTTEVRILSTRVPVYDRPFPAVYICPQVTFQLNATRQMLIKQMNLTHQLSSAEENGLGATTDVLNNLLFSKWLLIERSLKRAENEFGNKASVLDLIDFEPIMAFPKCRDWIVFCMWHASVIDCCSNFEFDRRVDVWCYVFNSNVVEENRKQKSCYVKSTESAISYHPISDHTPVDSET

Foldseek 3Di:
DDDDDDDDDDDDDDDDPDPDDDDDDPVVVVVVVVLQVCQCPPPDPLSVQCNDDDPVSNVVSVVVSVVVVVVVVVVVVVVVCCVVVPDDDDDDPDPDDPPVVDDDDKDWAFDPPFFALVQQLVVVCVVLVHDPDDDPLRVQLSVLLSQLLVCVLQVVVVSNVVSQVSNCVSCPPSDNSVVVVVVDSVSRGDQCVNPVPWDDDPNRTDDQNLQWDWDDDPRGITTIGPDVVNVVVVVVVVVVVVVVVVVVPDDDDDDDDDDDDDD

Organism: NCBI:txid407009

Secondary structure (DSSP, 8-state):
--------------------PPPPPHHHHHHHHHHHHHHHH--STTTHHHHSS-HHHHHHHHHHHHHHHHHHHHHHHHHHHHHHH---------S---GGGSPPPPEEE--S----HHHHHHHHHHHTT--SS--HHHHHHHHHHHHHHHHHHTT-HHHHHHHHHHHHHHHGGG--TTTTTSS-GGGGSPPHHHH----EETTEE--HHHHEEEEEETTEEEEEES-HHHHHHHHHHHHHHHHHHHHTS--------------

pLDDT: mean 72.93, std 19.14, range [28.72, 97.88]

Radius of gyration: 47.61 Å; chains: 1; bounding box: 116×56×152 Å